Protein AF-A0A2E1U5F5-F1 (afdb_monomer_lite)

Secondary structure (DSSP, 8-state):
---------HHHHHHHHHHHHHHHHHHHHHHHHHHHHHHHHHHHHHHHHHHHTTSPPBTTB--HHHHHHHHHIIIIIT---HHHHHHHHHHHHHHHHHHT--TT--HHHHHHHHHHTT--SHHHHHHHHS------HHHHHHHHHH-EEEEEE-TTS-EEEEEEEESS--HHHHHHHHHHHHHHHHHHHHHHHHHHHHHHHHHHHHHHHHHHHHHTT-

Radius of gyration: 30.02 Å; chains: 1; bounding box: 75×51×70 Å

pLDDT: mean 88.38, std 9.84, range [50.22, 97.75]

Sequence (218 aa):
MANQTFSLSDNTVSIVSANETALEGLKGDAKQVTEQVNATKLATYAELISAISGVTLTKGNLPRTISKTVRNRLTTGGGCKDAVAKKYIENSVGAKRQFGFGDNTTPTAVLAVFADQGITSEAKLAKAVSGEAEKSAALILAEKVMGKWSTSKDDNGNVVQGKKFKDGLDDEELAVFFDELHALQAARNNYHNDQAAKAAQAAVEKENETVNDVVDQF

Foldseek 3Di:
DDPDDDDDDPVNVVVVVVVVVVVVVVVVVVVVVVLVVFVVVLLLLLVVLQVCQAADAQLLAGDPVVLVVQLCCCVVVVVDDSVRSVLSRQLSSLLCSQVVRHHNRHSVNSVVVCVVQVNSGSVSSCVSRVPDDDDDPVRVVCCQAVFAFDWDADNSNDIDGDDDGDHHDDPVVSVVVVVVVVVVVVVVVVVVVVVVVVVVVVVVVVVVVVVVVVVVVD

Structure (mmCIF, N/CA/C/O backbone):
data_AF-A0A2E1U5F5-F1
#
_entry.id   AF-A0A2E1U5F5-F1
#
loop_
_atom_site.group_PDB
_atom_site.id
_atom_site.type_symbol
_atom_site.label_atom_id
_atom_site.label_alt_id
_atom_site.label_comp_id
_atom_site.label_asym_id
_atom_site.label_entity_id
_atom_site.label_seq_id
_atom_site.pdbx_PDB_ins_code
_atom_site.Cartn_x
_atom_site.Cartn_y
_atom_site.Cartn_z
_atom_site.occupancy
_atom_site.B_iso_or_equiv
_atom_site.auth_seq_id
_atom_site.auth_comp_id
_atom_site.auth_asym_id
_atom_site.auth_atom_id
_atom_site.pdbx_PDB_model_num
ATOM 1 N N . MET A 1 1 ? -44.553 23.643 33.903 1.00 51.69 1 MET A N 1
ATOM 2 C CA . MET A 1 1 ? -43.575 23.894 32.823 1.00 51.69 1 MET A CA 1
ATOM 3 C C . MET A 1 1 ? -44.338 23.863 31.513 1.00 51.69 1 MET A C 1
ATOM 5 O O . MET A 1 1 ? -45.063 22.901 31.298 1.00 51.69 1 MET A O 1
ATOM 9 N N . ALA A 1 2 ? -44.296 24.932 30.717 1.00 54.59 2 ALA A N 1
ATOM 10 C CA . ALA A 1 2 ? -45.005 24.959 29.439 1.00 54.59 2 ALA A CA 1
ATOM 11 C C . ALA A 1 2 ? -44.344 23.960 28.477 1.00 54.59 2 ALA A C 1
ATOM 13 O O . ALA A 1 2 ? -43.138 24.049 28.248 1.00 54.59 2 ALA A O 1
ATOM 14 N N . ASN A 1 3 ? -45.120 23.007 27.952 1.00 57.97 3 ASN A N 1
ATOM 15 C CA . ASN A 1 3 ? -44.669 22.118 26.885 1.00 57.97 3 ASN A CA 1
ATOM 16 C C . ASN A 1 3 ? -44.370 22.978 25.653 1.00 57.97 3 ASN A C 1
ATOM 18 O O . ASN A 1 3 ? -45.293 23.480 25.014 1.00 57.97 3 ASN A O 1
ATOM 22 N N . GLN A 1 4 ? -43.092 23.176 25.330 1.00 68.81 4 GLN A N 1
ATOM 23 C CA . GLN A 1 4 ? -42.720 23.760 24.047 1.00 68.81 4 GLN A CA 1
ATOM 24 C C . GLN A 1 4 ? -42.980 22.722 22.955 1.00 68.81 4 GLN A C 1
ATOM 26 O O . GLN A 1 4 ? -42.392 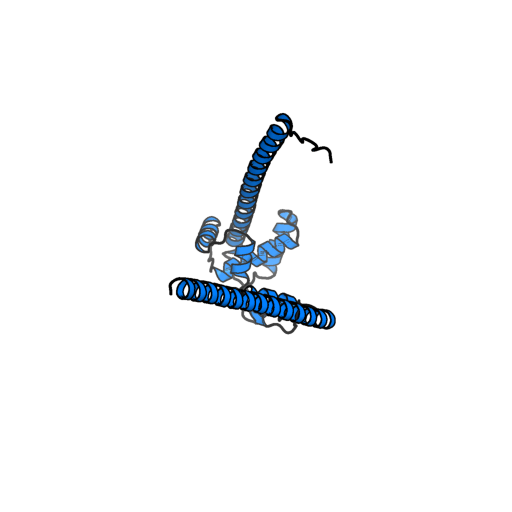21.643 22.961 1.00 68.81 4 GLN A O 1
ATOM 31 N N . THR A 1 5 ? -43.882 23.035 22.029 1.00 73.06 5 THR A N 1
ATOM 32 C CA . THR A 1 5 ? -44.121 22.205 20.847 1.00 73.06 5 THR A CA 1
ATOM 33 C C . THR A 1 5 ? -43.086 22.575 19.786 1.00 73.06 5 THR A C 1
ATOM 35 O O . THR A 1 5 ? -43.103 23.685 19.260 1.00 73.06 5 THR A O 1
ATOM 38 N N . PHE A 1 6 ? -42.153 21.666 19.505 1.00 84.94 6 PHE A N 1
ATOM 39 C CA . PHE A 1 6 ? -41.187 21.807 18.416 1.00 84.94 6 PHE A CA 1
ATOM 40 C C . PHE A 1 6 ? -41.801 21.301 17.104 1.00 84.94 6 PHE A C 1
ATOM 42 O O . PHE A 1 6 ? -42.376 20.213 17.077 1.00 84.94 6 PHE A O 1
ATOM 49 N N . SER A 1 7 ? -41.651 22.058 16.014 1.00 83.44 7 SER A N 1
ATOM 50 C CA . SER A 1 7 ? -42.016 21.621 14.662 1.00 83.44 7 SER A CA 1
ATOM 51 C C . SER A 1 7 ? -40.859 21.860 13.696 1.00 83.44 7 SER A C 1
ATOM 53 O O . SER A 1 7 ? -40.370 22.985 13.579 1.00 83.44 7 SER A O 1
ATOM 55 N N . LEU A 1 8 ? -40.445 20.813 12.983 1.00 88.81 8 LEU A N 1
ATOM 56 C CA . LEU A 1 8 ? -39.449 20.892 11.918 1.00 88.81 8 LEU A CA 1
ATOM 57 C C . LEU A 1 8 ? -40.149 21.222 10.594 1.00 88.81 8 LEU A C 1
ATOM 59 O O . LEU A 1 8 ? -41.159 20.605 10.274 1.00 88.81 8 LEU A O 1
ATOM 63 N N . SER A 1 9 ? -39.631 22.190 9.832 1.00 94.25 9 SER A N 1
ATOM 64 C CA . SER A 1 9 ? -40.248 22.565 8.553 1.00 94.25 9 SER A CA 1
ATOM 65 C C . SER A 1 9 ? -39.976 21.525 7.460 1.00 94.25 9 SER A C 1
ATOM 67 O O . SER A 1 9 ? -38.857 21.015 7.355 1.00 94.25 9 SER A O 1
ATOM 69 N N . ASP A 1 10 ? -40.955 21.282 6.588 1.00 93.88 10 ASP A N 1
ATOM 70 C CA . ASP A 1 10 ? -40.817 20.355 5.452 1.00 93.88 10 ASP A CA 1
ATOM 71 C C . ASP A 1 10 ? -39.689 20.763 4.493 1.00 93.88 10 ASP A C 1
ATOM 73 O O . ASP A 1 10 ? -39.009 19.915 3.910 1.00 93.88 10 ASP A O 1
ATOM 77 N N . ASN A 1 11 ? -39.431 22.070 4.369 1.00 94.88 11 ASN A N 1
ATOM 78 C CA . ASN A 1 11 ? -38.308 22.586 3.590 1.00 94.88 11 ASN A CA 1
ATOM 79 C C . ASN A 1 11 ? -36.962 22.169 4.202 1.00 94.88 11 ASN A C 1
ATOM 81 O O . ASN A 1 11 ? -36.057 21.750 3.484 1.00 94.88 11 ASN A O 1
ATOM 85 N N . THR A 1 12 ? -36.832 22.222 5.533 1.00 94.12 12 THR A N 1
ATOM 86 C CA . THR A 1 12 ? -35.629 21.741 6.228 1.00 94.12 12 THR A CA 1
ATOM 87 C C . THR A 1 12 ? -35.422 20.247 5.993 1.00 94.12 12 THR A C 1
ATOM 89 O O . THR A 1 12 ? -34.310 19.841 5.665 1.00 94.12 12 THR A O 1
ATOM 92 N N . VAL A 1 13 ? -36.481 19.436 6.094 1.00 94.69 13 VAL A N 1
ATOM 93 C CA . VAL A 1 13 ? -36.411 17.987 5.826 1.00 94.69 13 VAL A CA 1
ATOM 94 C C . VAL A 1 13 ? -35.988 17.714 4.379 1.00 94.69 13 VAL A C 1
ATOM 96 O O . VAL A 1 13 ? -35.100 16.896 4.139 1.00 94.69 13 VAL A O 1
ATOM 99 N N . SER A 1 14 ? -36.559 18.446 3.421 1.00 95.31 14 SER A N 1
ATOM 100 C CA . SER A 1 14 ? -36.250 18.305 1.992 1.00 95.31 14 SER A CA 1
ATOM 101 C C . SER A 1 14 ? -34.794 18.660 1.676 1.00 95.31 14 SER A C 1
ATOM 103 O O . SER A 1 14 ? -34.126 17.927 0.949 1.00 95.31 14 SER A O 1
ATOM 105 N N . ILE A 1 15 ? -34.271 19.743 2.263 1.00 96.25 15 ILE A N 1
ATOM 106 C CA . ILE A 1 15 ? -32.866 20.150 2.098 1.00 96.25 15 ILE A CA 1
ATOM 107 C C . ILE A 1 15 ? -31.921 19.100 2.691 1.00 96.25 15 ILE A C 1
ATOM 109 O O . ILE A 1 15 ? -30.938 18.737 2.049 1.00 96.25 15 ILE A O 1
ATOM 113 N N . VAL A 1 16 ? -32.212 18.588 3.892 1.00 96.06 16 VAL A N 1
ATOM 114 C CA . VAL A 1 16 ? -31.391 17.540 4.522 1.00 96.06 16 VAL A CA 1
ATOM 115 C C . VAL A 1 16 ? -31.367 16.281 3.654 1.00 96.06 16 VAL A C 1
ATOM 117 O O . VAL A 1 16 ? -30.292 15.758 3.379 1.00 96.06 16 VAL A O 1
ATOM 120 N N . SER A 1 17 ? -32.518 15.838 3.146 1.00 95.50 17 SER A N 1
ATOM 121 C CA . SER A 1 17 ? -32.600 14.665 2.266 1.00 95.50 17 SER A CA 1
ATOM 122 C C . SER A 1 17 ? -31.835 14.850 0.947 1.00 95.50 17 SER A C 1
ATOM 124 O O . SER A 1 17 ? -31.112 13.945 0.516 1.00 95.50 17 SER A O 1
ATOM 126 N N . ALA A 1 18 ? -31.933 16.030 0.326 1.00 95.88 18 ALA A N 1
ATOM 127 C CA . ALA A 1 18 ? -31.178 16.353 -0.883 1.00 95.88 18 ALA A CA 1
ATOM 128 C C . ALA A 1 18 ? -29.661 16.354 -0.626 1.00 95.88 18 ALA A C 1
ATOM 130 O O . ALA A 1 18 ? -28.895 15.820 -1.432 1.00 95.88 18 ALA A O 1
ATOM 131 N N . ASN A 1 19 ? -29.228 16.894 0.517 1.00 96.81 19 ASN A N 1
ATOM 132 C CA . ASN A 1 19 ? -27.823 16.893 0.915 1.00 96.81 19 ASN A CA 1
ATOM 133 C C . ASN A 1 19 ? -27.297 15.473 1.164 1.00 96.81 19 ASN A C 1
ATOM 135 O O . ASN A 1 19 ? -26.215 15.153 0.681 1.00 96.81 19 ASN A O 1
ATOM 139 N N . GLU A 1 20 ? -28.047 14.609 1.854 1.00 97.06 20 GLU A N 1
ATOM 140 C CA . GLU A 1 20 ? -27.645 13.208 2.066 1.00 97.06 20 GLU A CA 1
ATOM 141 C C . GLU A 1 20 ? -27.475 12.459 0.737 1.00 97.06 20 GLU A C 1
ATOM 143 O O . GLU A 1 20 ? -26.462 11.793 0.523 1.00 97.06 20 GLU A O 1
ATOM 148 N N . THR A 1 21 ? -28.391 12.667 -0.213 1.00 95.69 21 THR A N 1
ATOM 149 C CA . THR A 1 21 ? -28.286 12.083 -1.562 1.00 95.69 21 THR A CA 1
ATOM 150 C C . THR A 1 21 ? -27.023 12.566 -2.287 1.00 95.69 21 THR A C 1
ATOM 152 O O . THR A 1 21 ? -26.297 11.778 -2.896 1.00 95.69 21 THR A O 1
ATOM 155 N N . ALA A 1 22 ? -26.716 13.865 -2.202 1.00 95.75 22 ALA A N 1
ATOM 156 C CA . ALA A 1 22 ? -25.502 14.423 -2.793 1.00 95.75 22 ALA A CA 1
ATOM 157 C C . ALA A 1 22 ? -24.228 13.862 -2.133 1.00 95.75 22 ALA A C 1
ATOM 159 O O . ALA A 1 22 ? -23.253 13.556 -2.824 1.00 95.75 22 ALA A O 1
ATOM 160 N N . LEU A 1 23 ? -24.232 13.681 -0.808 1.00 95.06 23 LEU A N 1
ATOM 161 C CA . LEU A 1 23 ? -23.114 13.093 -0.068 1.00 95.06 23 LEU A CA 1
ATOM 162 C C . LEU A 1 23 ? -22.859 11.637 -0.467 1.00 95.06 23 LEU A C 1
ATOM 164 O O . LEU A 1 23 ? -21.700 11.233 -0.574 1.00 95.06 23 LEU A O 1
ATOM 168 N N . GLU A 1 24 ? -23.903 10.845 -0.699 1.00 95.56 24 GLU A N 1
ATOM 169 C CA . GLU A 1 24 ? -23.765 9.478 -1.212 1.00 95.56 24 GLU A CA 1
ATOM 170 C C . GLU A 1 24 ? -23.125 9.450 -2.604 1.00 95.56 24 GLU A C 1
ATOM 172 O O . GLU A 1 24 ? -22.200 8.664 -2.830 1.00 95.56 24 GLU A O 1
ATOM 177 N N . GLY A 1 25 ? -23.532 10.359 -3.497 1.00 94.44 25 GLY A N 1
ATOM 178 C CA . GLY A 1 25 ? -22.903 10.533 -4.810 1.00 94.44 25 GLY A CA 1
ATOM 179 C C . GLY A 1 25 ? -21.406 10.839 -4.704 1.00 94.44 25 GLY A C 1
ATOM 180 O O . GLY A 1 25 ? -20.581 10.117 -5.262 1.00 94.44 25 GLY A O 1
ATOM 181 N N . LEU A 1 26 ? -21.037 11.833 -3.888 1.00 94.75 26 LEU A N 1
ATOM 182 C CA . LEU A 1 26 ? -19.635 12.213 -3.668 1.00 94.75 26 LEU A CA 1
ATOM 183 C C . LEU A 1 26 ? -18.793 11.073 -3.071 1.00 94.75 26 LEU A C 1
ATOM 185 O O . LEU A 1 26 ? -17.621 10.918 -3.420 1.00 94.75 26 LEU A O 1
ATOM 189 N N . LYS A 1 27 ? -19.370 10.251 -2.184 1.00 94.44 27 LYS A N 1
ATOM 190 C CA . LYS A 1 27 ? -18.704 9.045 -1.656 1.00 94.44 27 LYS A CA 1
ATOM 191 C C . LYS A 1 27 ? -18.461 8.010 -2.760 1.00 94.44 27 LYS A C 1
ATOM 193 O O . LYS A 1 27 ? -17.399 7.383 -2.776 1.00 94.44 27 LYS A O 1
ATOM 198 N N . GLY A 1 28 ? -19.416 7.839 -3.676 1.00 93.94 28 GLY A N 1
ATOM 199 C CA . GLY A 1 28 ? -19.277 6.987 -4.859 1.00 93.94 28 GLY A CA 1
ATOM 200 C C . GLY A 1 28 ? -18.137 7.443 -5.769 1.00 93.94 28 GLY A C 1
ATOM 201 O O . GLY A 1 28 ? -17.250 6.648 -6.092 1.00 93.94 28 GLY A O 1
ATOM 202 N N . ASP A 1 29 ? -18.096 8.734 -6.091 1.00 94.19 29 ASP A N 1
ATOM 203 C CA . ASP A 1 29 ? -17.040 9.332 -6.915 1.00 94.19 29 ASP A CA 1
ATOM 204 C C . ASP A 1 29 ? -15.664 9.181 -6.257 1.00 94.19 29 ASP A C 1
ATOM 206 O O . ASP A 1 29 ? -14.694 8.766 -6.895 1.00 94.19 29 ASP A O 1
ATOM 210 N N . ALA A 1 30 ? -15.568 9.432 -4.948 1.00 93.56 30 ALA A N 1
ATOM 211 C CA . ALA A 1 30 ? -14.323 9.269 -4.199 1.00 93.56 30 ALA A CA 1
ATOM 212 C C . ALA A 1 30 ? -13.782 7.829 -4.263 1.00 93.56 30 ALA A C 1
ATOM 214 O O . ALA A 1 30 ? -12.566 7.618 -4.368 1.00 93.56 30 ALA A O 1
ATOM 215 N N . LYS A 1 31 ? -14.671 6.826 -4.239 1.00 94.12 31 LYS A N 1
ATOM 216 C CA . LYS A 1 31 ? -14.294 5.419 -4.411 1.00 94.12 31 LYS A CA 1
ATOM 217 C C . LYS A 1 31 ? -13.728 5.164 -5.809 1.00 94.12 31 LYS A C 1
ATOM 219 O O . LYS A 1 31 ? -12.634 4.609 -5.910 1.00 94.12 31 LYS A O 1
ATOM 224 N N . GLN A 1 32 ? -14.411 5.614 -6.861 1.00 93.88 32 GLN A N 1
ATOM 225 C CA . GLN A 1 32 ? -13.947 5.446 -8.245 1.00 93.88 32 GLN A CA 1
ATOM 226 C C . GLN A 1 32 ? -12.600 6.137 -8.486 1.00 93.88 32 GLN A C 1
ATOM 228 O O . GLN A 1 32 ? -11.689 5.543 -9.062 1.00 93.88 32 GLN A O 1
ATOM 233 N N . VAL A 1 33 ? -12.426 7.360 -7.976 1.00 94.50 33 VAL A N 1
ATOM 234 C CA . VAL A 1 33 ? -11.145 8.080 -8.041 1.00 94.50 33 VAL A CA 1
ATOM 235 C C . VAL A 1 33 ? -10.044 7.278 -7.352 1.00 94.50 33 VAL A C 1
ATOM 237 O O . VAL A 1 33 ? -8.949 7.135 -7.894 1.00 94.50 33 VAL A O 1
ATOM 240 N N . THR A 1 34 ? -10.321 6.707 -6.180 1.00 93.81 34 THR A N 1
ATOM 241 C CA . THR A 1 34 ? -9.346 5.889 -5.445 1.00 93.81 34 THR A CA 1
ATOM 242 C C . THR A 1 34 ? -8.954 4.628 -6.219 1.00 93.81 34 THR A C 1
ATOM 244 O O . THR A 1 34 ? -7.770 4.286 -6.290 1.00 93.81 34 THR A O 1
ATOM 247 N N . GLU A 1 35 ? -9.922 3.940 -6.824 1.00 93.31 35 GLU A N 1
ATOM 248 C CA . GLU A 1 35 ? -9.685 2.768 -7.676 1.00 93.31 35 GLU A CA 1
ATOM 249 C C . GLU A 1 35 ? -8.835 3.136 -8.897 1.00 93.31 35 GLU A C 1
ATOM 251 O O . GLU A 1 35 ? -7.818 2.487 -9.155 1.00 93.31 35 GLU A O 1
ATOM 256 N N . GLN A 1 36 ? -9.161 4.238 -9.573 1.00 94.62 36 GLN A N 1
ATOM 257 C CA . GLN A 1 36 ? -8.417 4.725 -10.734 1.00 94.62 36 GLN A CA 1
ATOM 258 C C . GLN A 1 36 ? -6.984 5.142 -10.377 1.00 94.62 36 GLN A C 1
ATOM 260 O O . GLN A 1 36 ? -6.042 4.844 -11.119 1.00 94.62 36 GLN A O 1
ATOM 265 N N . VAL A 1 37 ? -6.785 5.800 -9.231 1.00 94.81 37 VAL A N 1
ATOM 266 C CA . VAL A 1 37 ? -5.452 6.150 -8.713 1.00 94.81 37 VAL A CA 1
ATOM 267 C C . VAL A 1 37 ? -4.620 4.889 -8.497 1.00 94.81 37 VAL A C 1
ATOM 269 O O . VAL A 1 37 ? -3.458 4.836 -8.906 1.00 94.81 37 VAL A O 1
ATOM 272 N N . ASN A 1 38 ? -5.199 3.858 -7.880 1.00 95.31 38 ASN A N 1
ATOM 273 C CA . ASN A 1 38 ? -4.504 2.596 -7.651 1.00 95.31 38 ASN A CA 1
ATOM 274 C C . ASN A 1 38 ? -4.180 1.876 -8.965 1.00 95.31 38 ASN A C 1
ATOM 276 O O . ASN A 1 38 ? -3.036 1.461 -9.150 1.00 95.31 38 ASN A O 1
ATOM 280 N N . ALA A 1 39 ? -5.132 1.794 -9.897 1.00 94.94 39 ALA A N 1
ATOM 281 C CA . ALA A 1 39 ? -4.923 1.194 -11.213 1.00 94.94 39 ALA A CA 1
ATOM 282 C C . ALA A 1 39 ? -3.803 1.903 -11.994 1.00 94.94 39 ALA A C 1
ATOM 284 O O . ALA A 1 39 ? -2.889 1.256 -12.502 1.00 94.94 39 ALA A O 1
ATOM 285 N N . THR A 1 40 ? -3.804 3.239 -12.003 1.00 96.25 40 THR A N 1
ATOM 286 C CA . THR A 1 40 ? -2.782 4.053 -12.686 1.00 96.25 40 THR A CA 1
ATOM 287 C C . THR A 1 40 ? -1.394 3.845 -12.074 1.00 96.25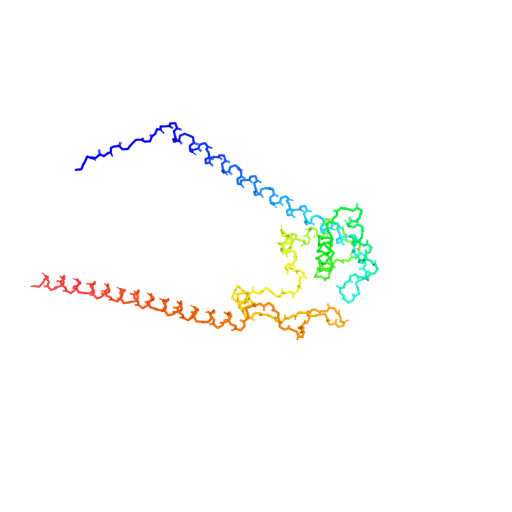 40 THR A C 1
ATOM 289 O O . THR A 1 40 ? -0.396 3.733 -12.792 1.00 96.25 40 THR A O 1
ATOM 292 N N . LYS A 1 41 ? -1.301 3.735 -10.741 1.00 96.06 41 LYS A N 1
ATOM 293 C CA . LYS A 1 41 ? -0.037 3.402 -10.069 1.00 96.06 41 LYS A CA 1
ATOM 294 C C . LYS A 1 41 ? 0.462 2.014 -10.456 1.00 96.06 41 LYS A C 1
ATOM 296 O O . LYS A 1 41 ? 1.643 1.866 -10.751 1.00 96.06 41 LYS A O 1
ATOM 301 N N . LEU A 1 42 ? -0.408 1.006 -10.468 1.00 97.69 42 LEU A N 1
ATOM 302 C CA . LEU A 1 42 ? -0.022 -0.352 -10.859 1.00 97.69 42 LEU A CA 1
ATOM 303 C C . LEU A 1 42 ? 0.411 -0.423 -12.326 1.00 97.69 42 LEU A C 1
ATOM 305 O O . LEU A 1 42 ? 1.411 -1.073 -12.615 1.00 97.69 42 LEU A O 1
ATOM 309 N N . ALA A 1 43 ? -0.254 0.307 -13.223 1.00 97.44 43 ALA A N 1
ATOM 310 C CA . ALA A 1 43 ? 0.183 0.451 -14.610 1.00 97.44 43 ALA A CA 1
ATOM 311 C C . ALA A 1 43 ? 1.576 1.100 -14.702 1.00 97.44 43 ALA A C 1
ATOM 313 O O . ALA A 1 43 ? 2.446 0.598 -15.406 1.00 97.44 43 ALA A O 1
ATOM 314 N N . THR A 1 44 ? 1.838 2.146 -13.910 1.00 96.81 44 THR A N 1
ATOM 315 C CA . THR A 1 44 ? 3.170 2.778 -13.824 1.00 96.81 44 THR A CA 1
ATOM 316 C C . THR A 1 44 ? 4.244 1.778 -13.381 1.00 96.81 44 THR A C 1
ATOM 318 O O . THR A 1 44 ? 5.345 1.748 -13.933 1.00 96.81 44 THR A O 1
ATOM 321 N N . TYR A 1 45 ? 3.931 0.937 -12.392 1.00 97.75 45 TYR A N 1
ATOM 322 C CA . TYR A 1 45 ? 4.820 -0.140 -11.963 1.00 97.75 45 TYR A CA 1
ATOM 323 C C . TYR A 1 45 ? 5.041 -1.178 -13.058 1.00 97.75 45 TYR A C 1
ATOM 325 O O . TYR A 1 45 ? 6.176 -1.596 -13.263 1.00 97.75 45 TYR A O 1
ATOM 333 N N . ALA A 1 46 ? 3.990 -1.572 -13.771 1.00 97.50 46 ALA A N 1
ATOM 334 C CA . ALA A 1 46 ? 4.074 -2.536 -14.858 1.00 97.50 46 ALA A CA 1
ATOM 335 C C . ALA A 1 46 ? 4.991 -2.060 -15.993 1.00 97.50 46 ALA A C 1
ATOM 337 O O . ALA A 1 46 ? 5.846 -2.824 -16.442 1.00 97.50 46 ALA A O 1
ATOM 338 N N . GLU A 1 47 ? 4.884 -0.788 -16.385 1.00 97.25 47 GLU A N 1
ATOM 339 C CA . GLU A 1 47 ? 5.787 -0.154 -17.352 1.00 97.25 47 GLU A CA 1
ATOM 340 C C . GLU A 1 47 ? 7.241 -0.192 -16.875 1.00 97.25 47 GLU A C 1
ATOM 342 O O . GLU A 1 47 ? 8.144 -0.621 -17.597 1.00 97.25 47 GLU A O 1
ATOM 347 N N . LEU A 1 48 ? 7.484 0.203 -15.622 1.00 96.12 48 LEU A N 1
ATOM 348 C CA . LEU A 1 48 ? 8.839 0.241 -15.085 1.00 96.12 48 LEU A CA 1
ATOM 349 C C . LEU A 1 48 ? 9.442 -1.161 -14.938 1.00 96.12 48 LEU A C 1
ATOM 351 O O . LEU A 1 48 ? 10.610 -1.352 -15.270 1.00 96.12 48 LEU A O 1
ATOM 355 N N . ILE A 1 49 ? 8.661 -2.138 -14.472 1.00 96.75 49 ILE A N 1
ATOM 356 C CA . ILE A 1 49 ? 9.068 -3.544 -14.348 1.00 96.75 49 ILE A CA 1
ATOM 357 C C . ILE A 1 49 ? 9.394 -4.125 -15.723 1.00 96.75 49 ILE A C 1
ATOM 359 O O . ILE A 1 49 ? 10.437 -4.761 -15.873 1.00 96.75 49 ILE A O 1
ATOM 363 N N . SER A 1 50 ? 8.552 -3.866 -16.726 1.00 96.38 50 SER A N 1
ATOM 364 C CA . SER A 1 50 ? 8.797 -4.274 -18.110 1.00 96.38 50 SER A CA 1
ATOM 365 C C . SER A 1 50 ? 10.104 -3.681 -18.641 1.00 96.38 50 SER A C 1
ATOM 367 O O . SER A 1 50 ? 10.962 -4.421 -19.127 1.00 96.38 50 SER A O 1
ATOM 369 N N . ALA A 1 51 ? 10.328 -2.380 -18.436 1.00 94.69 51 ALA A N 1
ATOM 370 C CA . ALA A 1 51 ? 11.532 -1.686 -18.888 1.00 94.69 51 ALA A CA 1
ATOM 371 C C . ALA A 1 51 ? 12.829 -2.201 -18.236 1.00 94.69 51 ALA A C 1
ATOM 373 O O . ALA A 1 51 ? 13.893 -2.141 -18.851 1.00 94.69 51 ALA A O 1
ATOM 374 N N . ILE A 1 52 ? 12.764 -2.705 -16.998 1.00 94.44 52 ILE A N 1
ATOM 375 C CA . ILE A 1 52 ? 13.925 -3.274 -16.291 1.00 94.44 52 ILE A CA 1
ATOM 376 C C . ILE A 1 52 ? 13.989 -4.807 -16.355 1.00 94.44 52 ILE A C 1
ATOM 378 O O . ILE A 1 52 ? 14.889 -5.399 -15.756 1.00 94.44 52 ILE A O 1
ATOM 382 N N . SER A 1 53 ? 13.048 -5.461 -17.040 1.00 92.44 53 SER A N 1
ATOM 383 C CA . SER A 1 53 ? 12.888 -6.921 -17.027 1.00 92.44 53 SER A CA 1
ATOM 384 C C . SER A 1 53 ? 14.132 -7.654 -17.544 1.00 92.44 53 SER A C 1
ATOM 386 O O . SER A 1 53 ? 14.613 -8.578 -16.888 1.00 92.44 53 SER A O 1
ATOM 388 N N . GLY A 1 54 ? 14.728 -7.142 -18.625 1.00 89.50 54 GLY A N 1
ATOM 389 C CA . GLY A 1 54 ? 15.970 -7.647 -19.220 1.00 89.50 54 GLY A CA 1
ATOM 390 C C . GLY A 1 54 ? 17.258 -7.279 -18.474 1.00 89.50 54 GLY A C 1
ATOM 391 O O . GLY A 1 54 ? 18.354 -7.536 -18.965 1.00 89.50 54 GLY A O 1
ATOM 392 N N . VAL A 1 55 ? 17.170 -6.620 -17.313 1.00 92.25 55 VAL A N 1
ATOM 393 C CA . VAL A 1 55 ? 18.352 -6.234 -16.533 1.00 92.25 55 VAL A CA 1
ATOM 394 C C . VAL A 1 55 ? 18.661 -7.290 -15.477 1.00 92.25 55 VAL A C 1
ATOM 396 O O . VAL A 1 55 ? 17.875 -7.529 -14.552 1.00 92.25 55 VAL A O 1
ATOM 399 N N . THR A 1 56 ? 19.860 -7.865 -15.555 1.00 91.19 56 THR A N 1
ATOM 400 C CA . THR A 1 56 ? 20.391 -8.760 -14.521 1.00 91.19 56 THR A CA 1
ATOM 401 C C . THR A 1 56 ? 20.596 -8.008 -13.208 1.00 91.19 56 THR A C 1
ATOM 403 O O . THR A 1 56 ? 21.264 -6.972 -13.155 1.00 91.19 56 THR A O 1
ATOM 406 N N . LEU A 1 57 ? 20.029 -8.539 -12.123 1.00 90.31 57 LEU A N 1
ATOM 407 C CA . LEU A 1 57 ? 20.156 -7.951 -10.792 1.00 90.31 57 LEU A CA 1
ATOM 408 C C . LEU A 1 57 ? 21.521 -8.289 -10.170 1.00 90.31 57 LEU A C 1
ATOM 410 O O . LEU A 1 57 ? 22.010 -9.409 -10.271 1.00 90.31 57 LEU A O 1
ATOM 414 N N . THR A 1 58 ? 22.115 -7.332 -9.460 1.00 89.38 58 THR A N 1
ATOM 415 C CA . THR A 1 58 ? 23.323 -7.497 -8.640 1.00 89.38 58 THR A CA 1
ATOM 416 C C . THR A 1 58 ? 22.933 -7.459 -7.165 1.00 89.38 58 THR A C 1
ATOM 418 O O . THR A 1 58 ? 22.398 -6.450 -6.697 1.00 89.38 58 THR A O 1
ATOM 421 N N . LYS A 1 59 ? 23.171 -8.551 -6.423 1.00 84.31 59 LYS A N 1
ATOM 422 C CA . LYS A 1 59 ? 22.747 -8.701 -5.012 1.00 84.31 59 LYS A CA 1
ATOM 423 C C . LYS A 1 59 ? 21.271 -8.305 -4.804 1.00 84.31 59 LYS A C 1
ATOM 425 O O . LYS A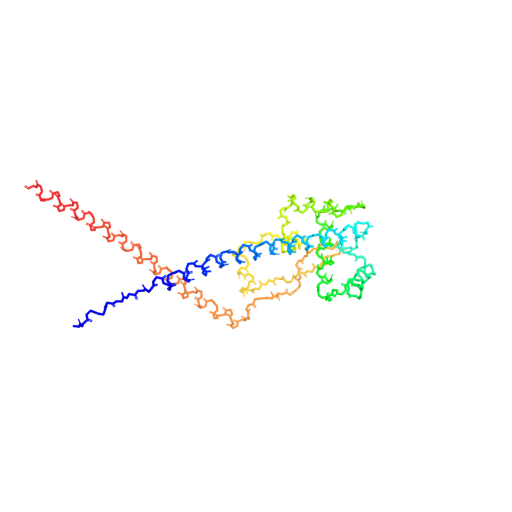 1 59 ? 20.933 -7.495 -3.937 1.00 84.31 59 LYS A O 1
ATOM 430 N N . GLY A 1 60 ? 20.396 -8.782 -5.694 1.00 83.19 60 GLY A N 1
ATOM 431 C CA . GLY A 1 60 ? 18.953 -8.527 -5.644 1.00 83.19 60 GLY A CA 1
ATOM 432 C C . GLY A 1 60 ? 18.512 -7.084 -5.934 1.00 83.19 60 GLY A C 1
ATOM 433 O O . GLY A 1 60 ? 17.368 -6.749 -5.619 1.00 83.19 60 GLY A O 1
ATOM 434 N N . ASN A 1 61 ? 19.381 -6.233 -6.498 1.00 88.94 61 ASN A N 1
ATOM 435 C CA . ASN A 1 61 ? 19.065 -4.861 -6.920 1.00 88.94 61 ASN A CA 1
ATOM 436 C C . ASN A 1 61 ? 19.518 -4.580 -8.361 1.00 88.94 61 ASN A C 1
ATOM 438 O O . ASN A 1 61 ? 20.315 -5.327 -8.917 1.00 88.94 61 ASN A O 1
ATOM 442 N N . LEU A 1 62 ? 19.065 -3.474 -8.962 1.00 92.19 62 LEU A N 1
ATOM 443 C CA . LEU A 1 62 ? 19.646 -3.009 -10.227 1.00 92.19 62 LEU A CA 1
ATOM 444 C C . LEU A 1 62 ? 21.124 -2.631 -10.039 1.00 92.19 62 LEU A C 1
ATOM 446 O O . LEU A 1 62 ? 21.469 -2.044 -9.005 1.00 92.19 62 LEU A O 1
ATOM 450 N N . PRO A 1 63 ? 21.981 -2.862 -11.052 1.00 94.44 63 PRO A N 1
ATOM 451 C CA . PRO A 1 63 ? 23.325 -2.303 -11.079 1.00 94.44 63 PRO A CA 1
ATOM 452 C C . PRO A 1 63 ? 23.298 -0.795 -10.809 1.00 94.44 63 PRO A C 1
ATOM 454 O O . PRO A 1 63 ? 22.436 -0.075 -11.323 1.00 94.44 63 PRO A O 1
ATOM 457 N N . ARG A 1 64 ? 24.250 -0.296 -10.010 1.00 92.94 64 ARG A N 1
ATOM 458 C CA . ARG A 1 64 ? 24.246 1.090 -9.501 1.00 92.94 64 ARG A CA 1
ATOM 459 C C . ARG A 1 64 ? 24.101 2.134 -10.611 1.00 92.94 64 ARG A C 1
ATOM 461 O O . ARG A 1 64 ? 23.349 3.094 -10.451 1.00 92.94 64 ARG A O 1
ATOM 468 N N . THR A 1 65 ? 24.785 1.931 -11.734 1.00 94.25 65 THR A N 1
ATOM 469 C CA . THR A 1 65 ? 24.711 2.813 -12.907 1.00 94.25 65 THR A CA 1
ATOM 470 C C . THR A 1 65 ? 23.309 2.834 -13.510 1.00 94.25 65 THR A C 1
ATOM 472 O O . THR A 1 65 ? 22.770 3.910 -13.747 1.00 94.25 65 THR A O 1
ATOM 475 N N . ILE A 1 66 ? 22.680 1.667 -13.685 1.00 94.50 66 ILE A N 1
ATOM 476 C CA . ILE A 1 66 ? 21.322 1.553 -14.236 1.00 94.50 66 ILE A CA 1
ATOM 477 C C . ILE A 1 66 ? 20.312 2.191 -13.281 1.00 94.50 66 ILE A C 1
ATOM 479 O O . ILE A 1 66 ? 19.504 3.011 -13.706 1.00 94.50 66 ILE A O 1
ATOM 483 N N . SER A 1 67 ? 20.411 1.895 -11.983 1.00 94.00 67 SER A N 1
ATOM 484 C CA . SER A 1 67 ? 19.561 2.497 -10.949 1.00 94.00 67 SER A CA 1
ATOM 485 C C . SER A 1 67 ? 19.627 4.031 -10.974 1.00 94.00 67 SER A C 1
ATOM 487 O O . SER A 1 67 ? 18.591 4.699 -10.992 1.00 94.00 67 SER A O 1
ATOM 489 N N . LYS A 1 68 ? 20.837 4.606 -11.064 1.00 94.25 68 LYS A N 1
ATOM 490 C CA . LYS A 1 68 ? 21.033 6.061 -11.168 1.00 94.25 68 LYS A CA 1
ATOM 491 C C . LYS A 1 68 ? 20.420 6.630 -12.451 1.00 94.25 68 LYS A C 1
ATOM 493 O O . LYS A 1 68 ? 19.763 7.664 -12.394 1.00 94.25 68 LYS A O 1
ATOM 498 N N . THR A 1 69 ? 20.598 5.955 -13.585 1.00 94.81 69 THR A N 1
ATOM 499 C CA . THR A 1 69 ? 20.029 6.377 -14.873 1.00 94.81 69 THR A CA 1
ATOM 500 C C . THR A 1 69 ? 18.506 6.387 -14.842 1.00 94.81 69 THR A C 1
ATOM 502 O O . THR A 1 69 ? 17.899 7.384 -15.228 1.00 94.81 69 THR A O 1
ATOM 505 N N . VAL A 1 70 ? 17.883 5.314 -14.350 1.00 94.12 70 VAL A N 1
ATOM 506 C CA . VAL A 1 70 ? 16.421 5.216 -14.234 1.00 94.12 70 VAL A CA 1
ATOM 507 C C . VAL A 1 70 ? 15.893 6.305 -13.303 1.00 94.12 70 VAL A C 1
ATOM 509 O O . VAL A 1 70 ? 14.970 7.025 -13.677 1.00 94.12 70 VAL A O 1
ATOM 512 N N . ARG A 1 71 ? 16.521 6.499 -12.136 1.00 93.88 71 ARG A N 1
ATOM 513 C CA . ARG A 1 71 ? 16.125 7.546 -11.184 1.00 93.88 71 ARG A CA 1
ATOM 514 C C . ARG A 1 71 ? 16.187 8.934 -11.812 1.00 93.88 71 ARG A C 1
ATOM 516 O O . ARG A 1 71 ? 15.196 9.649 -11.759 1.00 93.88 71 ARG A O 1
ATOM 523 N N . ASN A 1 72 ? 17.300 9.271 -12.464 1.00 93.75 72 ASN A N 1
ATOM 524 C CA . ASN A 1 72 ? 17.475 10.564 -13.125 1.00 93.75 72 ASN A CA 1
ATOM 525 C C . ASN A 1 72 ? 16.463 10.786 -14.258 1.00 93.75 72 ASN A C 1
ATOM 527 O O . ASN A 1 72 ? 15.970 11.896 -14.432 1.00 93.75 72 ASN A O 1
ATOM 531 N N . ARG A 1 73 ? 16.129 9.745 -15.032 1.00 93.88 73 ARG A N 1
ATOM 532 C CA . ARG A 1 73 ? 15.106 9.848 -16.084 1.00 93.88 73 ARG A CA 1
ATOM 533 C C . ARG A 1 73 ? 13.721 10.097 -15.501 1.00 93.88 73 ARG A C 1
ATOM 535 O O . ARG A 1 73 ? 13.016 10.962 -16.006 1.00 93.88 73 ARG A O 1
ATOM 542 N N . LEU A 1 74 ? 13.356 9.404 -14.424 1.00 93.88 74 LEU A N 1
ATOM 543 C CA . LEU A 1 74 ? 12.074 9.613 -13.748 1.00 93.88 74 LEU A CA 1
ATOM 544 C C . LEU A 1 74 ? 11.971 11.013 -13.130 1.00 93.88 74 LEU A C 1
ATOM 546 O O . LEU A 1 74 ? 10.913 11.629 -13.209 1.00 93.88 74 LEU A O 1
ATOM 550 N N . THR A 1 75 ? 13.051 11.536 -12.545 1.00 94.06 75 THR A N 1
ATOM 551 C CA . THR A 1 75 ? 13.034 12.854 -11.895 1.00 94.06 75 THR A CA 1
ATOM 552 C C . THR A 1 75 ? 13.145 14.007 -12.889 1.00 94.06 75 THR A C 1
ATOM 554 O O . THR A 1 75 ? 12.278 14.873 -12.917 1.00 94.06 75 THR A O 1
ATOM 557 N N . THR A 1 76 ? 14.187 14.027 -13.722 1.00 89.06 76 THR A N 1
ATOM 558 C CA . THR A 1 76 ? 14.480 15.148 -14.630 1.00 89.06 76 THR A CA 1
ATOM 559 C C . THR A 1 76 ? 13.669 15.076 -15.920 1.00 89.06 76 THR A C 1
ATOM 561 O O . THR A 1 76 ? 13.226 16.106 -16.412 1.00 89.06 76 THR A O 1
ATOM 564 N N . GLY A 1 77 ? 13.466 13.875 -16.468 1.00 79.19 77 GLY A N 1
ATOM 565 C CA . GLY A 1 77 ? 12.689 13.679 -17.697 1.00 79.19 77 GLY A CA 1
ATOM 566 C C . GLY A 1 77 ? 11.194 13.464 -17.451 1.00 79.19 77 GLY A C 1
ATOM 567 O O . GLY A 1 77 ? 10.380 13.866 -18.271 1.00 79.19 77 GLY A O 1
ATOM 568 N N . GLY A 1 78 ? 10.834 12.839 -16.326 1.00 79.94 78 GLY A N 1
ATOM 569 C CA . GLY A 1 78 ? 9.453 12.478 -15.986 1.00 79.94 78 GLY A CA 1
ATOM 570 C C . GLY A 1 78 ? 8.789 13.357 -14.923 1.00 79.94 78 GLY A C 1
ATOM 571 O O . GLY A 1 78 ? 7.640 13.105 -14.574 1.00 79.94 78 GLY A O 1
ATOM 572 N N . GLY A 1 79 ? 9.492 14.345 -14.358 1.00 90.19 79 GLY A N 1
ATOM 573 C CA . GLY A 1 79 ? 8.941 15.261 -13.351 1.00 90.19 79 GLY A CA 1
ATOM 574 C C . GLY A 1 79 ? 8.597 14.616 -12.000 1.00 90.19 79 GLY A C 1
ATOM 575 O O . GLY A 1 79 ? 7.940 15.241 -11.166 1.00 90.19 79 GLY A O 1
ATOM 576 N N . CYS A 1 80 ? 9.021 13.373 -11.746 1.00 90.81 80 CYS A N 1
ATOM 577 C CA . CYS A 1 80 ? 8.771 12.718 -10.467 1.00 90.81 80 CYS A CA 1
ATOM 578 C C . CYS A 1 80 ? 9.587 13.376 -9.351 1.00 90.81 80 CYS A C 1
ATOM 580 O O . CYS A 1 80 ? 10.782 13.640 -9.493 1.00 90.81 80 CYS A O 1
ATOM 582 N N . LYS A 1 81 ? 8.976 13.538 -8.173 1.00 95.25 81 LYS A N 1
ATOM 583 C CA . LYS A 1 81 ? 9.737 13.843 -6.955 1.00 95.25 81 LYS A CA 1
ATOM 584 C C . LYS A 1 81 ? 10.741 12.720 -6.689 1.00 95.25 81 LYS A C 1
ATOM 586 O O . LYS A 1 81 ? 10.421 11.544 -6.858 1.00 95.25 81 LYS A O 1
ATOM 591 N N . ASP A 1 82 ? 11.922 13.073 -6.198 1.00 92.00 82 ASP A N 1
ATOM 592 C CA . ASP A 1 82 ? 13.016 12.124 -5.971 1.00 92.00 82 ASP A CA 1
ATOM 593 C C . ASP A 1 82 ? 12.621 10.938 -5.065 1.00 92.00 82 ASP A C 1
ATOM 595 O O . ASP A 1 82 ? 12.899 9.779 -5.382 1.00 92.00 82 ASP A O 1
ATOM 599 N N . ALA A 1 83 ? 11.864 11.204 -3.995 1.00 91.81 83 ALA A N 1
ATOM 600 C CA . ALA A 1 83 ? 11.325 10.164 -3.116 1.00 91.81 83 ALA A CA 1
ATOM 601 C C . ALA A 1 83 ? 10.353 9.206 -3.834 1.00 91.81 83 ALA A C 1
ATOM 603 O O . ALA A 1 83 ? 10.346 8.005 -3.560 1.00 91.81 83 ALA A O 1
ATOM 604 N N . VAL A 1 84 ? 9.555 9.718 -4.777 1.00 93.75 84 VAL A N 1
ATOM 605 C CA . VAL A 1 84 ? 8.616 8.914 -5.575 1.00 93.75 84 VAL A CA 1
ATOM 606 C C . VAL A 1 84 ? 9.384 8.040 -6.562 1.00 93.75 84 VAL A C 1
ATOM 608 O O . VAL A 1 84 ? 9.139 6.839 -6.618 1.00 93.75 84 VAL A O 1
ATOM 611 N N . ALA A 1 85 ? 10.367 8.606 -7.268 1.00 94.38 85 ALA A N 1
ATOM 612 C CA . ALA A 1 85 ? 11.221 7.854 -8.185 1.00 94.38 85 ALA A CA 1
ATOM 613 C C . ALA A 1 85 ? 11.974 6.723 -7.465 1.00 94.38 85 ALA A C 1
ATOM 615 O O . ALA A 1 85 ? 12.009 5.592 -7.950 1.00 94.38 85 ALA A O 1
ATOM 616 N N . LYS A 1 86 ? 12.519 7.000 -6.271 1.00 94.06 86 LYS A N 1
ATOM 617 C CA . LYS A 1 86 ? 13.157 5.984 -5.422 1.00 94.06 86 LYS A CA 1
ATOM 618 C C . LYS A 1 86 ? 12.189 4.844 -5.087 1.00 94.06 86 LYS A C 1
ATOM 620 O O . LYS A 1 86 ? 12.523 3.686 -5.329 1.00 94.06 86 LYS A O 1
ATOM 625 N N . LYS A 1 87 ? 10.989 5.167 -4.595 1.00 94.38 87 LYS A N 1
ATOM 626 C CA . LYS A 1 87 ? 9.955 4.177 -4.253 1.00 94.38 87 LYS A CA 1
ATOM 627 C C . LYS A 1 87 ? 9.523 3.346 -5.467 1.00 94.38 87 LYS A C 1
ATOM 629 O O . LYS A 1 87 ? 9.338 2.136 -5.346 1.00 94.38 87 LYS A O 1
ATOM 634 N N . TYR A 1 88 ? 9.381 3.968 -6.638 1.00 95.75 88 TYR A N 1
ATOM 635 C CA . TYR A 1 88 ? 9.049 3.252 -7.869 1.00 95.75 88 TYR A CA 1
ATOM 636 C C . TYR A 1 88 ? 10.114 2.224 -8.239 1.00 95.75 88 TYR A C 1
ATOM 638 O O . TYR A 1 88 ? 9.779 1.075 -8.528 1.00 95.75 88 TYR A O 1
ATOM 646 N N . ILE A 1 89 ? 11.389 2.597 -8.151 1.00 95.00 89 ILE A N 1
ATOM 647 C CA . ILE A 1 89 ? 12.498 1.684 -8.430 1.00 95.00 89 ILE A CA 1
ATOM 648 C C . ILE A 1 89 ? 12.539 0.545 -7.406 1.00 95.00 89 ILE A C 1
ATOM 650 O O . ILE A 1 89 ? 12.606 -0.613 -7.805 1.00 95.00 89 ILE A O 1
ATOM 654 N N . GLU A 1 90 ? 12.474 0.840 -6.106 1.00 92.56 90 GLU A N 1
ATOM 655 C CA . GLU A 1 90 ? 12.578 -0.175 -5.045 1.00 92.56 90 GLU A CA 1
ATOM 656 C C . GLU A 1 90 ? 11.484 -1.243 -5.157 1.00 92.56 90 GLU A C 1
ATOM 658 O O . GLU A 1 90 ? 11.792 -2.438 -5.166 1.00 92.56 90 GLU A O 1
ATOM 663 N N . ASN A 1 91 ? 10.229 -0.824 -5.335 1.00 94.88 91 ASN A N 1
ATOM 664 C CA . ASN A 1 91 ? 9.106 -1.749 -5.471 1.00 94.88 91 ASN A CA 1
ATOM 665 C C . ASN A 1 91 ? 9.145 -2.517 -6.804 1.00 94.88 91 ASN A C 1
ATOM 667 O O . ASN A 1 91 ? 8.855 -3.709 -6.812 1.00 94.88 91 ASN A O 1
ATOM 671 N N . SER A 1 92 ? 9.557 -1.890 -7.915 1.00 95.56 92 SER A N 1
ATOM 672 C CA . SER A 1 92 ? 9.673 -2.575 -9.219 1.00 95.56 92 SER A CA 1
ATOM 673 C C . SER A 1 92 ? 10.764 -3.644 -9.212 1.00 95.56 92 SER A C 1
ATOM 675 O O . SER A 1 92 ? 10.577 -4.754 -9.702 1.00 95.56 92 SER A O 1
ATOM 677 N N . VAL A 1 93 ? 11.911 -3.331 -8.611 1.00 93.56 93 VAL A N 1
ATOM 678 C CA . VAL A 1 93 ? 13.021 -4.276 -8.448 1.00 93.56 93 VAL A CA 1
ATOM 679 C C . VAL A 1 93 ? 12.643 -5.401 -7.493 1.00 93.56 93 VAL A C 1
ATOM 681 O O . VAL A 1 93 ? 12.973 -6.559 -7.747 1.00 93.56 93 VAL A O 1
ATOM 684 N N . GLY A 1 94 ? 11.926 -5.075 -6.415 1.00 91.19 94 GLY A N 1
ATOM 685 C CA . GLY A 1 94 ? 11.341 -6.061 -5.515 1.00 91.19 94 GLY A CA 1
ATOM 686 C C . GLY A 1 94 ? 10.387 -7.005 -6.245 1.00 91.19 94 GLY A C 1
ATOM 687 O O . GLY A 1 94 ? 10.526 -8.214 -6.109 1.00 91.19 94 GLY A O 1
ATOM 688 N N . ALA A 1 95 ? 9.492 -6.471 -7.078 1.00 93.31 95 ALA A N 1
ATOM 689 C CA . ALA A 1 95 ? 8.547 -7.253 -7.872 1.00 93.31 95 ALA A CA 1
ATOM 690 C C . ALA A 1 95 ? 9.258 -8.174 -8.871 1.00 93.31 95 ALA A C 1
ATOM 692 O O . ALA A 1 95 ? 8.955 -9.362 -8.924 1.00 93.31 95 ALA A O 1
ATOM 693 N N . LYS A 1 96 ? 10.264 -7.664 -9.598 1.00 92.06 96 LYS A N 1
ATOM 694 C CA . LYS A 1 96 ? 11.116 -8.475 -10.487 1.00 92.06 96 LYS A CA 1
ATOM 695 C C . LYS A 1 96 ? 11.748 -9.653 -9.751 1.00 92.06 96 LYS A C 1
ATOM 697 O O . LYS A 1 96 ? 11.754 -10.763 -10.270 1.00 92.06 96 LYS A O 1
ATOM 702 N N . ARG A 1 97 ? 12.275 -9.409 -8.549 1.00 89.44 97 ARG A N 1
ATOM 703 C CA . ARG A 1 97 ? 12.903 -10.441 -7.718 1.00 89.44 97 ARG A CA 1
ATOM 704 C C . ARG A 1 97 ? 11.884 -11.457 -7.199 1.00 89.44 97 ARG A C 1
ATOM 706 O O . ARG A 1 97 ? 12.153 -12.646 -7.270 1.00 89.44 97 ARG A O 1
ATOM 713 N N . GLN A 1 98 ? 10.754 -10.988 -6.675 1.00 89.12 98 GLN A N 1
ATOM 714 C CA . GLN A 1 98 ? 9.776 -11.826 -5.978 1.00 89.12 98 GLN A CA 1
ATOM 715 C C . GLN A 1 98 ? 8.935 -12.675 -6.934 1.00 89.12 98 GLN A C 1
ATOM 717 O O . GLN A 1 98 ? 8.673 -13.837 -6.645 1.00 89.12 98 GLN A O 1
ATOM 722 N N . PHE A 1 99 ? 8.519 -12.102 -8.064 1.00 89.94 99 PHE A N 1
ATOM 723 C CA . PHE A 1 99 ? 7.628 -12.761 -9.022 1.00 89.94 99 PHE A CA 1
ATOM 724 C C . PHE A 1 99 ? 8.366 -13.365 -10.220 1.00 89.94 99 PHE A C 1
ATOM 726 O O . PHE A 1 99 ? 7.739 -13.953 -11.093 1.00 89.94 99 PHE A O 1
ATOM 733 N N . GLY A 1 100 ? 9.695 -13.228 -10.274 1.00 85.94 100 GLY A N 1
ATOM 734 C CA . GLY A 1 100 ? 10.520 -13.893 -11.281 1.00 85.94 100 GLY A CA 1
ATOM 735 C C . GLY A 1 100 ? 10.326 -13.375 -12.708 1.00 85.94 100 GLY A C 1
ATOM 736 O O . GLY A 1 100 ? 10.470 -14.147 -13.651 1.00 85.94 100 GLY A O 1
ATOM 737 N N . PHE A 1 101 ? 10.012 -12.087 -12.890 1.00 90.06 101 PHE A N 1
ATOM 738 C CA . PHE A 1 101 ? 9.864 -11.500 -14.226 1.00 90.06 101 PHE A CA 1
ATOM 739 C C . PHE A 1 101 ? 11.169 -11.631 -15.034 1.00 90.06 101 PHE A C 1
ATOM 741 O O . PHE A 1 101 ? 12.210 -11.068 -14.663 1.00 90.06 101 PHE A O 1
ATOM 748 N N . GLY A 1 102 ? 11.090 -12.398 -16.125 1.00 82.94 102 GLY A N 1
ATOM 749 C CA . GLY A 1 102 ? 12.188 -12.683 -17.046 1.00 82.94 102 GLY A CA 1
ATOM 750 C C . GLY A 1 102 ? 12.298 -11.675 -18.189 1.00 82.94 102 GLY A C 1
ATOM 751 O O . GLY A 1 102 ? 11.552 -10.695 -18.255 1.00 82.94 102 GLY A O 1
ATOM 752 N N . ASP A 1 103 ? 13.230 -11.925 -19.102 1.00 86.19 103 ASP A N 1
ATOM 753 C CA . ASP A 1 103 ? 13.483 -11.057 -20.252 1.00 86.19 103 ASP A CA 1
ATOM 754 C C . ASP A 1 103 ? 12.228 -10.894 -21.127 1.00 86.19 103 ASP A C 1
ATOM 756 O O . ASP A 1 103 ? 11.453 -11.832 -21.313 1.00 86.19 103 ASP A O 1
ATOM 760 N N . ASN A 1 104 ? 12.033 -9.693 -21.682 1.00 85.88 104 ASN A N 1
ATOM 761 C CA . ASN A 1 104 ? 10.888 -9.330 -22.532 1.00 85.88 104 ASN A CA 1
ATOM 762 C C . ASN A 1 104 ? 9.511 -9.398 -21.842 1.00 85.88 104 ASN A C 1
ATOM 764 O O . ASN A 1 104 ? 8.483 -9.472 -22.516 1.00 85.88 104 ASN A O 1
ATOM 768 N N . THR A 1 105 ? 9.464 -9.337 -20.507 1.00 94.62 105 THR A N 1
ATOM 769 C CA . THR A 1 105 ? 8.195 -9.192 -19.779 1.00 94.62 105 THR A CA 1
ATOM 770 C C . THR A 1 105 ? 7.478 -7.915 -20.232 1.00 94.62 105 THR A C 1
ATOM 772 O O . THR A 1 105 ? 8.057 -6.829 -20.172 1.00 94.62 105 THR A O 1
ATOM 775 N N . THR A 1 106 ? 6.214 -8.020 -20.648 1.00 96.44 106 THR A N 1
ATOM 776 C CA . THR A 1 106 ? 5.381 -6.875 -21.061 1.00 96.44 106 THR A CA 1
ATOM 777 C C . THR A 1 106 ? 4.619 -6.270 -19.877 1.00 96.44 106 THR A C 1
ATOM 779 O O . THR A 1 106 ? 4.351 -6.983 -18.904 1.00 96.44 106 THR A O 1
ATOM 782 N N . PRO A 1 107 ? 4.188 -4.994 -19.939 1.00 97.31 107 PRO A N 1
ATOM 783 C CA . PRO A 1 107 ? 3.384 -4.395 -18.872 1.00 97.31 107 PRO A CA 1
ATOM 784 C C . PRO A 1 107 ? 2.092 -5.182 -18.600 1.00 97.31 107 PRO A C 1
ATOM 786 O O . PRO A 1 107 ? 1.723 -5.411 -17.451 1.00 97.31 107 PRO A O 1
ATOM 789 N N . THR A 1 108 ? 1.437 -5.691 -19.647 1.00 96.94 108 THR A N 1
ATOM 790 C CA . THR A 1 108 ? 0.230 -6.521 -19.517 1.00 96.94 108 THR A CA 1
ATOM 791 C C . THR A 1 108 ? 0.497 -7.820 -18.754 1.00 96.94 108 THR A C 1
ATOM 793 O O . THR A 1 108 ? -0.310 -8.197 -17.908 1.00 96.94 108 THR A O 1
ATOM 796 N N . ALA A 1 109 ? 1.638 -8.478 -18.992 1.00 96.25 109 ALA A N 1
ATOM 797 C CA . ALA A 1 109 ? 2.019 -9.681 -18.251 1.00 96.25 109 ALA A CA 1
ATOM 798 C C . ALA A 1 109 ? 2.281 -9.380 -16.765 1.00 96.25 109 ALA A C 1
ATOM 800 O O . ALA A 1 109 ? 1.892 -10.161 -15.899 1.00 96.25 109 ALA A O 1
ATOM 801 N N . VAL A 1 110 ? 2.875 -8.222 -16.452 1.00 97.06 110 VAL A N 1
ATOM 802 C CA . VAL A 1 110 ? 3.049 -7.781 -15.057 1.00 97.06 110 VAL A CA 1
ATOM 803 C C . VAL A 1 110 ? 1.700 -7.560 -14.377 1.00 97.06 110 VAL A C 1
ATOM 805 O O . VAL A 1 110 ? 1.503 -8.012 -13.251 1.00 97.06 110 VAL A O 1
ATOM 808 N N . LEU A 1 111 ? 0.762 -6.890 -15.053 1.00 97.44 111 LEU A N 1
ATOM 809 C CA . LEU A 1 111 ? -0.576 -6.644 -14.510 1.00 97.44 111 LEU A CA 1
ATOM 810 C C . LEU A 1 111 ? -1.367 -7.939 -14.296 1.00 97.44 111 LEU A C 1
ATOM 812 O O . LEU A 1 111 ? -2.078 -8.038 -13.298 1.00 97.44 111 LEU A O 1
ATOM 816 N N . ALA A 1 112 ? -1.213 -8.933 -15.175 1.00 95.88 112 ALA A N 1
ATOM 817 C CA . ALA A 1 112 ? -1.809 -10.254 -14.986 1.00 95.88 112 ALA A CA 1
ATOM 818 C C . ALA A 1 112 ? -1.287 -10.917 -13.701 1.00 95.88 112 ALA A C 1
ATOM 820 O O . ALA A 1 112 ? -2.077 -11.303 -12.846 1.00 95.88 112 ALA A O 1
ATOM 821 N N . VAL A 1 113 ? 0.034 -10.916 -13.490 1.00 95.62 113 VAL A N 1
ATOM 822 C CA . VAL A 1 113 ? 0.628 -11.427 -12.245 1.00 95.62 113 VAL A CA 1
ATOM 823 C C . VAL A 1 113 ? 0.144 -10.639 -11.026 1.00 95.62 113 VAL A C 1
ATOM 825 O O . VAL A 1 113 ? -0.140 -11.227 -9.988 1.00 95.62 113 VAL A O 1
ATOM 828 N N . PHE A 1 114 ? 0.005 -9.315 -11.116 1.00 96.44 114 PHE A N 1
ATOM 829 C CA . PHE A 1 114 ? -0.553 -8.531 -10.010 1.00 96.44 114 PHE A CA 1
ATOM 830 C C . PHE A 1 114 ? -1.994 -8.924 -9.686 1.00 96.44 114 PHE A C 1
ATOM 832 O O . PHE A 1 114 ? -2.325 -9.040 -8.505 1.00 96.44 114 PHE A O 1
ATOM 839 N N . ALA A 1 115 ? -2.828 -9.162 -10.698 1.00 94.62 115 ALA A N 1
ATOM 840 C CA . ALA A 1 115 ? -4.193 -9.636 -10.505 1.00 94.62 115 ALA A CA 1
ATOM 841 C C . ALA A 1 115 ? -4.216 -11.020 -9.834 1.00 94.62 115 ALA A C 1
ATOM 843 O O . ALA A 1 115 ? -4.896 -11.180 -8.820 1.00 94.62 115 ALA A O 1
ATOM 844 N N . ASP A 1 116 ? -3.403 -11.964 -10.318 1.00 93.75 116 ASP A N 1
ATOM 845 C CA . ASP A 1 116 ? -3.289 -13.320 -9.762 1.00 93.75 116 ASP A CA 1
ATOM 846 C C . ASP A 1 116 ? -2.813 -13.313 -8.300 1.00 93.75 116 ASP A C 1
ATOM 848 O O . ASP A 1 116 ? -3.240 -14.130 -7.486 1.00 93.75 116 ASP A O 1
ATOM 852 N N . GLN A 1 117 ? -1.955 -12.355 -7.941 1.00 90.00 117 GLN A N 1
ATOM 853 C CA . GLN A 1 117 ? -1.441 -12.164 -6.580 1.00 90.00 117 GLN A CA 1
ATOM 854 C C . GLN A 1 117 ? -2.340 -11.262 -5.709 1.00 90.00 117 GLN A C 1
ATOM 856 O O . GLN A 1 117 ? -1.977 -10.924 -4.579 1.00 90.00 117 GLN A O 1
ATOM 861 N N . GLY A 1 118 ? -3.498 -10.814 -6.210 1.00 91.38 118 GLY A N 1
ATOM 862 C CA . GLY A 1 118 ? -4.423 -9.942 -5.474 1.00 91.38 118 GLY A CA 1
ATOM 863 C C . GLY A 1 118 ? -3.873 -8.539 -5.167 1.00 91.38 118 GLY A C 1
ATOM 864 O O . GLY A 1 118 ? -4.360 -7.854 -4.252 1.00 91.38 118 GLY A O 1
ATOM 865 N N . ILE A 1 119 ? -2.860 -8.094 -5.914 1.00 94.44 119 ILE A N 1
ATOM 866 C CA . ILE A 1 119 ? -2.233 -6.777 -5.801 1.00 94.44 119 ILE A CA 1
ATOM 867 C C . ILE A 1 119 ? -3.129 -5.747 -6.488 1.00 94.44 119 ILE A C 1
ATOM 869 O O . ILE A 1 119 ? -3.081 -5.535 -7.694 1.00 94.44 119 ILE A O 1
ATOM 873 N N . THR A 1 120 ? -3.939 -5.067 -5.680 1.00 94.81 120 THR A N 1
ATOM 874 C CA . THR A 1 120 ? -4.875 -4.025 -6.135 1.00 94.81 120 THR A CA 1
ATOM 875 C C . THR A 1 120 ? -4.432 -2.608 -5.771 1.00 94.81 120 THR A C 1
ATOM 877 O O . THR A 1 120 ? -5.149 -1.650 -6.035 1.00 94.81 120 THR A O 1
ATOM 880 N N . SER A 1 121 ? -3.276 -2.446 -5.120 1.00 95.50 121 SER A N 1
ATOM 881 C CA . SER A 1 121 ? -2.746 -1.139 -4.726 1.00 95.50 121 SER A CA 1
ATOM 882 C C . SER A 1 121 ? -1.228 -1.165 -4.561 1.00 95.50 121 SER A C 1
ATOM 884 O O . SER A 1 121 ? -0.623 -2.214 -4.337 1.00 95.50 121 SER A O 1
ATOM 886 N N . GLU A 1 122 ? -0.611 0.017 -4.599 1.00 94.75 122 GLU A N 1
ATOM 887 C CA . GLU A 1 122 ? 0.820 0.195 -4.311 1.00 94.75 122 GLU A CA 1
ATOM 888 C C . GLU A 1 122 ? 1.204 -0.339 -2.920 1.00 94.75 122 GLU A C 1
ATOM 890 O O . GLU A 1 122 ? 2.282 -0.902 -2.754 1.00 94.75 122 GLU A O 1
ATOM 895 N N . ALA A 1 123 ? 0.318 -0.208 -1.927 1.00 91.62 123 ALA A N 1
ATOM 896 C CA . ALA A 1 123 ? 0.562 -0.718 -0.579 1.00 91.62 123 ALA A CA 1
ATOM 897 C C . ALA A 1 123 ? 0.629 -2.252 -0.551 1.00 91.62 123 ALA A C 1
ATOM 899 O O . ALA A 1 123 ? 1.518 -2.820 0.084 1.00 91.62 123 ALA A O 1
ATOM 900 N N . LYS A 1 124 ? -0.272 -2.925 -1.280 1.00 92.81 124 LYS A N 1
ATOM 901 C CA . LYS A 1 124 ? -0.236 -4.386 -1.423 1.00 92.81 124 LYS A CA 1
ATOM 902 C C . LYS A 1 124 ? 1.004 -4.847 -2.182 1.00 92.81 124 LYS A C 1
ATOM 904 O O . LYS A 1 124 ? 1.630 -5.811 -1.758 1.00 92.81 124 LYS A O 1
ATOM 909 N N . LEU A 1 125 ? 1.397 -4.128 -3.238 1.00 94.00 125 LEU A N 1
ATOM 910 C CA . LEU A 1 125 ? 2.638 -4.409 -3.959 1.00 94.00 125 LEU A CA 1
ATOM 911 C C . LEU A 1 125 ? 3.844 -4.304 -3.022 1.00 94.00 125 LEU A C 1
ATOM 913 O O . LEU A 1 125 ? 4.628 -5.240 -2.929 1.00 94.00 125 LEU A O 1
ATOM 917 N N . ALA A 1 126 ? 3.965 -3.192 -2.293 1.00 91.81 126 ALA A N 1
ATOM 918 C CA . ALA A 1 126 ? 5.057 -2.968 -1.351 1.00 91.81 126 ALA A CA 1
ATOM 919 C C . ALA A 1 126 ? 5.135 -4.079 -0.291 1.00 91.81 126 ALA A C 1
ATOM 921 O O . ALA A 1 126 ? 6.224 -4.579 -0.020 1.00 91.81 126 ALA A O 1
ATOM 922 N N . LYS A 1 127 ? 3.987 -4.506 0.258 1.00 87.44 127 LYS A N 1
ATOM 923 C CA . LYS A 1 127 ? 3.907 -5.625 1.211 1.00 87.44 127 LYS A CA 1
ATOM 924 C C . LYS A 1 127 ? 4.357 -6.945 0.581 1.00 87.44 127 LYS A C 1
ATOM 926 O O . LYS A 1 127 ? 5.096 -7.690 1.208 1.00 87.44 127 LYS A O 1
ATOM 931 N N . ALA A 1 128 ? 3.951 -7.222 -0.656 1.00 87.19 128 ALA A N 1
ATOM 932 C CA . ALA A 1 128 ? 4.312 -8.460 -1.338 1.00 87.19 128 ALA A CA 1
ATOM 933 C C . ALA A 1 128 ? 5.814 -8.546 -1.672 1.00 87.19 128 ALA A C 1
ATOM 935 O O . ALA A 1 128 ? 6.370 -9.639 -1.722 1.00 87.19 128 ALA A O 1
ATOM 936 N N . VAL A 1 129 ? 6.484 -7.408 -1.892 1.00 87.88 129 VAL A N 1
ATOM 937 C CA . VAL A 1 129 ? 7.879 -7.371 -2.377 1.00 87.88 129 VAL A CA 1
ATOM 938 C C . VAL A 1 129 ? 8.917 -6.997 -1.318 1.00 87.88 129 VAL A C 1
ATOM 940 O O . VAL A 1 129 ? 10.122 -7.110 -1.575 1.00 87.88 129 VAL A O 1
ATOM 943 N N . SER A 1 130 ? 8.484 -6.543 -0.139 1.00 77.62 130 SER A N 1
ATOM 944 C CA . SER A 1 130 ? 9.378 -6.191 0.970 1.00 77.62 130 SER A CA 1
ATOM 945 C C . SER A 1 130 ? 10.085 -7.411 1.563 1.00 77.62 130 SER A C 1
ATOM 947 O O . SER A 1 130 ? 11.136 -7.253 2.182 1.00 77.62 130 SER A O 1
ATOM 949 N N . GLY A 1 131 ? 9.547 -8.619 1.352 1.00 63.62 131 GLY A N 1
ATOM 950 C CA . GLY A 1 131 ? 10.042 -9.844 1.982 1.00 63.62 131 GLY A CA 1
ATOM 951 C C . GLY A 1 131 ? 9.754 -9.903 3.485 1.00 63.62 131 GLY A C 1
ATOM 952 O O . GLY A 1 131 ? 10.271 -10.784 4.166 1.00 63.62 131 GLY A O 1
ATOM 953 N N . GLU A 1 132 ? 8.946 -8.979 4.017 1.00 62.66 132 GLU A N 1
ATOM 954 C CA . GLU A 1 132 ? 8.431 -9.097 5.376 1.00 62.66 132 GLU A CA 1
ATOM 955 C C . GLU A 1 132 ? 7.305 -10.135 5.375 1.00 62.66 132 GLU A C 1
ATOM 957 O O . GLU A 1 132 ? 6.313 -9.985 4.659 1.00 62.66 132 GLU A O 1
ATOM 962 N N . ALA A 1 133 ? 7.461 -11.193 6.176 1.00 60.09 133 ALA A N 1
ATOM 963 C CA . ALA A 1 133 ? 6.377 -12.131 6.433 1.00 60.09 133 ALA A CA 1
ATOM 964 C C . ALA A 1 133 ? 5.146 -11.367 6.938 1.00 60.09 133 ALA A C 1
ATOM 966 O O . ALA A 1 133 ? 5.272 -10.342 7.617 1.00 60.09 133 ALA A O 1
ATOM 967 N N . GLU A 1 134 ? 3.954 -11.861 6.609 1.00 64.69 134 GLU A N 1
ATOM 968 C CA . GLU A 1 134 ? 2.724 -11.273 7.117 1.00 64.69 134 GLU A CA 1
ATOM 969 C C . GLU A 1 134 ? 2.749 -11.252 8.651 1.00 64.69 134 GLU A C 1
ATOM 971 O O . GLU A 1 134 ? 2.724 -12.288 9.313 1.00 64.69 134 GLU A O 1
ATOM 976 N N . LYS A 1 135 ? 2.851 -10.046 9.216 1.00 72.44 135 LYS A N 1
ATOM 977 C CA . LYS A 1 135 ? 2.870 -9.840 10.662 1.00 72.44 135 LYS A CA 1
ATOM 978 C C . LYS A 1 135 ? 1.442 -9.818 11.180 1.00 72.44 135 LYS A C 1
ATOM 980 O O . LYS A 1 135 ? 0.578 -9.154 10.605 1.00 72.44 135 LYS A O 1
ATOM 985 N N . SER A 1 136 ? 1.203 -10.498 12.297 1.00 80.00 136 SER A N 1
ATOM 986 C CA . SER A 1 136 ? -0.064 -10.370 13.012 1.00 80.00 136 SER A CA 1
ATOM 987 C C . SER A 1 136 ? -0.253 -8.931 13.510 1.00 80.00 136 SER A C 1
ATOM 989 O O . SER A 1 136 ? 0.719 -8.220 13.774 1.00 80.00 136 SER A O 1
ATOM 991 N N . ALA A 1 137 ? -1.505 -8.497 13.686 1.00 80.19 137 ALA A N 1
ATOM 992 C CA . ALA A 1 137 ? -1.800 -7.181 14.263 1.00 80.19 137 ALA A CA 1
ATOM 993 C C . ALA A 1 137 ? -1.136 -6.996 15.643 1.00 80.19 137 ALA A C 1
ATOM 995 O O . ALA A 1 137 ? -0.639 -5.914 15.949 1.00 80.19 137 ALA A O 1
ATOM 996 N N . ALA A 1 138 ? -1.062 -8.075 16.432 1.00 84.88 138 ALA A N 1
ATOM 997 C CA . ALA A 1 138 ? -0.367 -8.099 17.714 1.00 84.88 138 ALA A CA 1
ATOM 998 C C . ALA A 1 138 ? 1.140 -7.837 17.565 1.00 84.88 138 ALA A C 1
ATOM 1000 O O . ALA A 1 138 ? 1.684 -7.016 18.296 1.00 84.88 138 ALA A O 1
ATOM 1001 N N . LEU A 1 139 ? 1.804 -8.467 16.588 1.00 84.12 139 LEU A N 1
ATOM 1002 C CA . LEU A 1 139 ? 3.226 -8.229 16.331 1.00 84.12 139 LEU A CA 1
ATOM 1003 C C . LEU A 1 139 ? 3.479 -6.794 15.853 1.00 84.12 139 LEU A C 1
ATOM 1005 O O . LEU A 1 139 ? 4.442 -6.172 16.283 1.00 84.12 139 LEU A O 1
ATOM 1009 N N . ILE A 1 140 ? 2.598 -6.238 15.017 1.00 85.38 140 ILE A N 1
ATOM 1010 C CA . ILE A 1 140 ? 2.701 -4.838 14.574 1.00 85.38 140 ILE A CA 1
ATOM 1011 C C . ILE A 1 140 ? 2.593 -3.880 15.766 1.00 85.38 140 ILE A C 1
ATOM 1013 O O . ILE A 1 140 ? 3.345 -2.911 15.836 1.00 85.38 140 ILE A O 1
ATOM 1017 N N . LEU A 1 141 ? 1.662 -4.128 16.692 1.00 90.06 141 LEU A N 1
ATOM 1018 C CA . LEU A 1 141 ? 1.517 -3.309 17.895 1.00 90.06 141 LEU A CA 1
ATOM 1019 C C . LEU A 1 141 ? 2.737 -3.451 18.811 1.00 90.06 141 LEU A C 1
ATOM 1021 O O . LEU A 1 141 ? 3.273 -2.443 19.261 1.00 90.06 141 LEU A O 1
ATOM 1025 N N . ALA A 1 142 ? 3.217 -4.677 19.019 1.00 90.81 142 ALA A N 1
ATOM 1026 C CA . ALA A 1 142 ? 4.412 -4.937 19.810 1.00 90.81 142 ALA A CA 1
ATOM 1027 C C . ALA A 1 142 ? 5.645 -4.227 19.229 1.00 90.81 142 ALA A C 1
ATOM 1029 O O . ALA A 1 142 ? 6.361 -3.571 19.972 1.00 90.81 142 ALA A O 1
ATOM 1030 N N . GLU A 1 143 ? 5.857 -4.268 17.909 1.00 91.94 143 GLU A N 1
ATOM 1031 C CA . GLU A 1 143 ? 6.963 -3.552 17.255 1.00 91.94 143 GLU A CA 1
ATOM 1032 C C . GLU A 1 143 ? 6.833 -2.024 17.339 1.00 91.94 143 GLU A C 1
ATOM 1034 O O . GLU A 1 143 ? 7.840 -1.327 17.268 1.00 91.94 143 GLU A O 1
ATOM 1039 N N . LYS A 1 144 ? 5.615 -1.482 17.468 1.00 91.19 144 LYS A N 1
ATOM 1040 C CA . LYS A 1 144 ? 5.403 -0.038 17.669 1.00 91.19 144 LYS A CA 1
ATOM 1041 C C . LYS A 1 144 ? 5.719 0.416 19.086 1.00 91.19 144 LYS A C 1
ATOM 1043 O O . LYS A 1 144 ? 6.132 1.554 19.252 1.00 91.19 144 LYS A O 1
ATOM 1048 N N . VAL A 1 145 ? 5.469 -0.442 20.070 1.00 93.81 145 VAL A N 1
ATOM 1049 C CA . VAL A 1 145 ? 5.736 -0.157 21.483 1.00 93.81 145 VAL A CA 1
ATOM 1050 C C . VAL A 1 145 ? 7.202 -0.425 21.779 1.00 93.81 145 VAL A C 1
ATOM 1052 O O . VAL A 1 145 ? 7.935 0.481 22.145 1.00 93.81 145 VAL A O 1
ATOM 1055 N N . MET A 1 146 ? 7.637 -1.662 21.552 1.00 93.94 146 MET A N 1
ATOM 1056 C CA . MET A 1 146 ? 8.976 -2.112 21.908 1.00 93.94 146 MET A CA 1
ATOM 1057 C C . MET A 1 146 ? 10.023 -1.630 20.916 1.00 93.94 146 MET A C 1
ATOM 1059 O O . MET A 1 146 ? 11.157 -1.418 21.308 1.00 93.94 146 MET A O 1
ATOM 1063 N N . GLY A 1 147 ? 9.668 -1.490 19.640 1.00 92.69 147 GLY A N 1
ATOM 1064 C CA . GLY A 1 147 ? 10.628 -1.347 18.553 1.00 92.69 147 GLY A CA 1
ATOM 1065 C C . GLY A 1 147 ? 10.925 -2.671 17.855 1.00 92.69 147 GLY A C 1
ATOM 1066 O O . GLY A 1 147 ? 10.322 -3.715 18.122 1.00 92.69 147 GLY A O 1
ATOM 1067 N N . LYS A 1 148 ? 11.857 -2.632 16.905 1.00 90.88 148 LYS A N 1
ATOM 1068 C CA . LYS A 1 148 ? 12.272 -3.797 16.117 1.00 90.88 148 LYS A CA 1
ATOM 1069 C C . LYS A 1 148 ? 13.730 -3.729 15.703 1.00 90.88 148 LYS A C 1
ATOM 1071 O O . LYS A 1 148 ? 14.324 -2.662 15.554 1.00 90.88 148 LYS A O 1
ATOM 1076 N N . TRP A 1 149 ? 14.310 -4.888 15.407 1.00 90.38 149 TRP A N 1
ATOM 1077 C CA . TRP A 1 149 ? 15.621 -4.918 14.773 1.00 90.38 149 TRP A CA 1
ATOM 1078 C C . TRP A 1 149 ? 15.561 -4.247 13.397 1.00 90.38 149 TRP A C 1
ATOM 1080 O O . TRP A 1 149 ? 14.661 -4.469 12.586 1.00 90.38 149 TRP A O 1
ATOM 1090 N N . SER A 1 150 ? 16.560 -3.418 13.116 1.00 88.69 150 SER A N 1
ATOM 1091 C CA . SER A 1 150 ? 16.868 -2.959 11.766 1.00 88.69 150 SER A CA 1
ATOM 1092 C C . SER A 1 150 ? 17.094 -4.149 10.840 1.00 88.69 150 SER A C 1
ATOM 1094 O O . SER A 1 150 ? 17.382 -5.255 11.281 1.00 88.69 150 SER A O 1
ATOM 1096 N N . THR A 1 151 ? 16.979 -3.915 9.540 1.00 85.19 151 THR A N 1
ATOM 1097 C CA . THR A 1 151 ? 17.237 -4.913 8.502 1.00 85.19 151 THR A CA 1
ATOM 1098 C C . THR A 1 151 ? 18.476 -4.512 7.709 1.00 85.19 151 THR A C 1
ATOM 1100 O O . THR A 1 151 ? 18.660 -3.332 7.398 1.00 85.19 151 THR A O 1
ATOM 1103 N N . SER A 1 152 ? 19.301 -5.480 7.332 1.00 83.25 152 SER A N 1
ATOM 1104 C CA . SER A 1 152 ? 20.428 -5.314 6.406 1.00 83.25 152 SER A CA 1
ATOM 1105 C C . SER A 1 152 ? 20.329 -6.312 5.257 1.00 83.25 152 SER A C 1
ATOM 1107 O O . SER A 1 152 ? 19.519 -7.230 5.310 1.00 83.25 152 SER A O 1
ATOM 1109 N N . LYS A 1 153 ? 21.128 -6.129 4.202 1.00 79.25 153 LYS A N 1
ATOM 1110 C CA . LYS A 1 153 ? 21.262 -7.132 3.141 1.00 79.25 153 LYS A CA 1
ATOM 1111 C C . LYS A 1 153 ? 22.523 -7.959 3.361 1.00 79.25 153 LYS A C 1
ATOM 1113 O O . LYS A 1 153 ? 23.567 -7.374 3.649 1.00 79.25 153 LYS A O 1
ATOM 1118 N N . ASP A 1 154 ? 22.414 -9.276 3.229 1.00 80.56 154 ASP A N 1
ATOM 1119 C CA . ASP A 1 154 ? 23.576 -10.163 3.176 1.00 80.56 154 ASP A CA 1
ATOM 1120 C C . ASP A 1 154 ? 24.307 -10.044 1.823 1.00 80.56 154 ASP A C 1
ATOM 1122 O O . ASP A 1 154 ? 23.905 -9.291 0.926 1.00 80.56 154 ASP A O 1
ATOM 1126 N N . ASP A 1 155 ? 25.400 -10.790 1.661 1.00 75.94 155 ASP A N 1
ATOM 1127 C CA . ASP A 1 155 ? 26.185 -10.774 0.426 1.00 75.94 155 ASP A CA 1
ATOM 1128 C C . ASP A 1 155 ? 25.436 -11.285 -0.807 1.00 75.94 155 ASP A C 1
ATOM 1130 O O . ASP A 1 155 ? 25.785 -10.906 -1.928 1.00 75.94 155 ASP A O 1
ATOM 1134 N N . ASN A 1 156 ? 24.374 -12.058 -0.599 1.00 69.75 156 ASN A N 1
ATOM 1135 C CA . ASN A 1 156 ? 23.501 -12.583 -1.641 1.00 69.75 156 ASN A CA 1
ATOM 1136 C C . ASN A 1 156 ? 22.325 -11.635 -1.945 1.00 69.75 156 ASN A C 1
ATOM 1138 O O . ASN A 1 156 ? 21.607 -11.818 -2.928 1.00 69.75 156 ASN A O 1
ATOM 1142 N N . GLY A 1 157 ? 22.160 -10.566 -1.161 1.00 68.06 157 GLY A N 1
ATOM 1143 C CA . GLY A 1 157 ? 21.091 -9.584 -1.305 1.00 68.06 157 GLY A CA 1
ATOM 1144 C C . GLY A 1 157 ? 19.801 -9.932 -0.563 1.00 68.06 157 GLY A C 1
ATOM 1145 O O . GLY A 1 157 ? 18.812 -9.209 -0.738 1.00 68.06 157 GLY A O 1
ATOM 1146 N N . ASN A 1 158 ? 19.802 -10.986 0.255 1.00 73.00 158 ASN A N 1
ATOM 1147 C CA . ASN A 1 158 ? 18.679 -11.351 1.112 1.00 73.00 158 ASN A CA 1
ATOM 1148 C C . ASN A 1 158 ? 18.573 -10.376 2.280 1.00 73.00 158 ASN A C 1
ATOM 1150 O O . ASN A 1 158 ? 19.580 -9.890 2.797 1.00 73.00 158 ASN A O 1
ATOM 1154 N N . VAL A 1 159 ? 17.344 -10.096 2.708 1.00 76.19 159 VAL A N 1
ATOM 1155 C CA . VAL A 1 159 ? 17.097 -9.276 3.894 1.00 76.19 159 VAL A CA 1
ATOM 1156 C C . VAL A 1 159 ? 17.374 -10.123 5.136 1.00 76.19 159 VAL A C 1
ATOM 1158 O O . VAL A 1 159 ? 16.757 -11.163 5.331 1.00 76.19 159 VAL A O 1
ATOM 1161 N N . VAL A 1 160 ? 18.303 -9.667 5.971 1.00 82.25 160 VAL A N 1
ATOM 1162 C CA . VAL A 1 160 ? 18.693 -10.291 7.240 1.00 82.25 160 VAL A CA 1
ATOM 1163 C C . VAL A 1 160 ? 18.567 -9.290 8.384 1.00 82.25 160 VAL A C 1
ATOM 1165 O O . VAL A 1 160 ? 18.501 -8.075 8.165 1.00 82.25 160 VAL A O 1
ATOM 1168 N N . GLN A 1 161 ? 18.553 -9.790 9.618 1.00 86.56 161 GLN A N 1
ATOM 1169 C CA . GLN A 1 161 ? 18.553 -8.943 10.807 1.00 86.56 161 GLN A CA 1
ATOM 1170 C C . GLN A 1 161 ? 19.807 -8.049 10.835 1.00 86.56 161 GLN A C 1
ATOM 1172 O O . GLN A 1 161 ? 20.930 -8.507 10.639 1.00 86.56 161 GLN A O 1
ATOM 1177 N N . GLY A 1 162 ? 19.595 -6.757 11.054 1.00 87.88 162 GLY A N 1
ATOM 1178 C CA . GLY A 1 162 ? 20.619 -5.728 11.184 1.00 87.88 162 GLY A CA 1
ATOM 1179 C C . GLY A 1 162 ? 21.136 -5.586 12.617 1.00 87.88 162 GLY A C 1
ATOM 1180 O O . GLY A 1 162 ? 20.761 -6.325 13.522 1.00 87.88 162 GLY A O 1
ATOM 1181 N N . LYS A 1 163 ? 22.023 -4.606 12.828 1.00 89.44 163 LYS A N 1
ATOM 1182 C CA . LYS A 1 163 ? 22.781 -4.449 14.089 1.00 89.44 163 LYS A CA 1
ATOM 1183 C C . LYS A 1 163 ? 22.156 -3.503 15.114 1.00 89.44 163 LYS A C 1
ATOM 1185 O O . LYS A 1 163 ? 22.655 -3.403 16.226 1.00 89.44 163 LYS A O 1
ATOM 1190 N N . LYS A 1 164 ? 21.131 -2.747 14.727 1.00 90.12 164 LYS A N 1
ATOM 1191 C CA . LYS A 1 164 ? 20.499 -1.732 15.585 1.00 90.12 164 LYS A CA 1
ATOM 1192 C C . LYS A 1 164 ? 19.063 -2.114 15.875 1.00 90.12 164 LYS A C 1
ATOM 1194 O O . LYS A 1 164 ? 18.386 -2.554 14.949 1.00 90.12 164 LYS A O 1
ATOM 1199 N N . PHE A 1 165 ? 18.609 -1.893 17.098 1.00 87.88 165 PHE A N 1
ATOM 1200 C CA . PHE A 1 165 ? 17.188 -1.817 17.404 1.00 87.88 165 PHE A CA 1
ATOM 1201 C C . PHE A 1 165 ? 16.704 -0.405 17.060 1.00 87.88 165 PHE A C 1
ATOM 1203 O O . PHE A 1 165 ? 17.448 0.562 17.241 1.00 87.88 165 PHE A O 1
ATOM 1210 N N . LYS A 1 166 ? 15.543 -0.293 16.430 1.00 89.12 166 LYS A N 1
ATOM 1211 C CA . LYS A 1 166 ? 14.995 0.962 15.918 1.00 89.12 166 LYS A CA 1
ATOM 1212 C C . LYS A 1 166 ? 13.483 0.960 16.060 1.00 89.12 166 LYS A C 1
ATOM 1214 O O . LYS A 1 166 ? 12.883 -0.111 16.138 1.00 89.12 166 LYS A O 1
ATOM 1219 N N . ASP A 1 167 ? 12.897 2.146 15.933 1.00 84.88 167 ASP A N 1
ATOM 1220 C CA . ASP A 1 167 ? 11.469 2.361 16.160 1.00 84.88 167 ASP A CA 1
ATOM 1221 C C . ASP A 1 167 ? 11.101 1.997 17.625 1.00 84.88 167 ASP A C 1
ATOM 1223 O O . ASP A 1 167 ? 11.931 1.445 18.346 1.00 84.88 167 ASP A O 1
ATOM 1227 N N . GLY A 1 168 ? 9.894 2.325 18.083 1.00 90.81 168 GLY A N 1
ATOM 1228 C CA . GLY A 1 168 ? 9.491 2.092 19.477 1.00 90.81 168 GLY A CA 1
ATOM 1229 C C . GLY A 1 168 ? 9.509 3.347 20.345 1.00 90.81 168 GLY A C 1
ATOM 1230 O O . GLY A 1 168 ? 9.990 4.399 19.921 1.00 90.81 168 GLY A O 1
ATOM 1231 N N . LEU A 1 169 ? 8.933 3.197 21.533 1.00 93.62 169 LEU A N 1
ATOM 1232 C CA . LEU A 1 169 ? 8.981 4.173 22.614 1.00 93.62 169 LEU A CA 1
ATOM 1233 C C . LEU A 1 169 ? 10.375 4.173 23.252 1.00 93.62 169 LEU A C 1
ATOM 1235 O O . LEU A 1 169 ? 11.067 3.149 23.234 1.00 93.62 169 LEU A O 1
ATOM 1239 N N . ASP A 1 170 ? 10.791 5.310 23.800 1.00 94.00 170 ASP A N 1
ATOM 1240 C CA . ASP A 1 170 ? 11.985 5.348 24.647 1.00 94.00 170 ASP A CA 1
ATOM 1241 C C . ASP A 1 170 ? 11.733 4.711 26.029 1.00 94.00 170 ASP A C 1
ATOM 1243 O O . ASP A 1 170 ? 10.623 4.285 26.347 1.00 94.00 170 ASP A O 1
ATOM 1247 N N . ASP A 1 171 ? 12.781 4.586 26.848 1.00 93.00 171 ASP A N 1
ATOM 1248 C CA . ASP A 1 171 ? 12.693 3.888 28.137 1.00 93.00 171 ASP A CA 1
ATOM 1249 C C . ASP A 1 171 ? 11.716 4.566 29.121 1.00 93.00 171 ASP A C 1
ATOM 1251 O O . ASP A 1 171 ? 11.074 3.881 29.922 1.00 93.00 171 ASP A O 1
ATOM 1255 N N . GLU A 1 172 ? 11.573 5.894 29.061 1.00 95.25 172 GLU A N 1
ATOM 1256 C CA . GLU A 1 172 ? 10.648 6.649 29.916 1.00 95.25 172 GLU A CA 1
ATOM 1257 C C . GLU A 1 172 ? 9.205 6.459 29.437 1.00 95.25 172 GLU A C 1
ATOM 1259 O O . GLU A 1 172 ? 8.307 6.150 30.225 1.00 95.25 172 GLU A O 1
ATOM 1264 N N . GLU A 1 173 ? 8.986 6.563 28.129 1.00 94.69 173 GLU A N 1
ATOM 1265 C CA . GLU A 1 173 ? 7.697 6.315 27.490 1.00 94.69 173 GLU A CA 1
ATOM 1266 C C . GLU A 1 173 ? 7.236 4.857 27.658 1.00 94.69 173 GLU A C 1
ATOM 1268 O O . GLU A 1 173 ? 6.043 4.604 27.846 1.00 94.69 173 GLU A O 1
ATOM 1273 N N . LEU A 1 174 ? 8.156 3.888 27.630 1.00 94.56 174 LEU A N 1
ATOM 1274 C CA . LEU A 1 174 ? 7.863 2.475 27.880 1.00 94.56 174 LEU A CA 1
ATOM 1275 C C . LEU A 1 174 ? 7.372 2.242 29.307 1.00 94.56 174 LEU A C 1
ATOM 1277 O O . LEU A 1 174 ? 6.426 1.477 29.500 1.00 94.56 174 LEU A O 1
ATOM 1281 N N . ALA A 1 175 ? 7.985 2.895 30.297 1.00 95.31 175 ALA A N 1
ATOM 1282 C CA . ALA A 1 175 ? 7.540 2.796 31.683 1.00 95.31 175 ALA A CA 1
ATOM 1283 C C . ALA A 1 175 ? 6.087 3.278 31.822 1.00 95.31 175 ALA A C 1
ATOM 1285 O O . ALA A 1 175 ? 5.239 2.542 32.328 1.00 95.31 175 ALA A O 1
ATOM 1286 N N . VAL A 1 176 ? 5.778 4.450 31.256 1.00 96.00 176 VAL A N 1
ATOM 1287 C CA . VAL A 1 176 ? 4.410 4.993 31.228 1.00 96.00 176 VAL A CA 1
ATOM 1288 C C . VAL A 1 176 ? 3.457 4.053 30.489 1.00 96.00 176 VAL A C 1
ATOM 1290 O O . VAL A 1 176 ? 2.355 3.785 30.963 1.00 96.00 176 VAL A O 1
ATOM 1293 N N . PHE A 1 177 ? 3.871 3.510 29.342 1.00 95.56 177 PHE A N 1
ATOM 1294 C CA . PHE A 1 177 ? 3.051 2.577 28.577 1.00 95.56 177 PHE A CA 1
ATOM 1295 C C . PHE A 1 177 ? 2.680 1.331 29.390 1.00 95.56 177 PHE A C 1
ATOM 1297 O O . PHE A 1 177 ? 1.525 0.904 29.352 1.00 95.56 177 PHE A O 1
ATOM 1304 N N . PHE A 1 178 ? 3.629 0.734 30.116 1.00 95.06 178 PHE A N 1
ATOM 1305 C CA . PHE A 1 178 ? 3.353 -0.456 30.921 1.00 95.06 178 PHE A CA 1
ATOM 1306 C C . PHE A 1 178 ? 2.450 -0.158 32.117 1.00 95.06 178 PHE A C 1
ATOM 1308 O O . PHE A 1 178 ? 1.568 -0.970 32.409 1.00 95.06 178 PHE A O 1
ATOM 1315 N N . ASP A 1 179 ? 2.602 1.003 32.750 1.00 95.81 179 ASP A N 1
ATOM 1316 C CA . ASP A 1 179 ? 1.715 1.438 33.831 1.00 95.81 179 ASP A CA 1
ATOM 1317 C C . ASP A 1 179 ? 0.269 1.600 33.335 1.00 95.81 179 ASP A C 1
ATOM 1319 O O . ASP A 1 179 ? -0.663 1.029 33.913 1.00 95.81 179 ASP A O 1
ATOM 1323 N N . GLU A 1 180 ? 0.075 2.285 32.206 1.00 95.50 180 GLU A N 1
ATOM 1324 C CA . GLU A 1 180 ? -1.240 2.465 31.577 1.00 95.50 180 GLU A CA 1
ATOM 1325 C C . GLU A 1 180 ? -1.841 1.132 31.099 1.00 95.50 180 GLU A C 1
ATOM 1327 O O . GLU A 1 180 ? -3.034 0.864 31.283 1.00 95.50 180 GLU A O 1
ATOM 1332 N N . LEU A 1 181 ? -1.021 0.247 30.521 1.00 94.81 181 LEU A N 1
ATOM 1333 C CA . LEU A 1 181 ? -1.459 -1.078 30.083 1.00 94.81 181 LEU A CA 1
ATOM 1334 C C . LEU A 1 181 ? -1.941 -1.924 31.267 1.00 94.81 181 LEU A C 1
ATOM 1336 O O . LEU A 1 181 ? -2.993 -2.565 31.175 1.00 94.81 181 LEU A O 1
ATOM 1340 N N . HIS A 1 182 ? -1.206 -1.917 32.380 1.00 93.31 182 HIS A N 1
ATOM 1341 C CA . HIS A 1 182 ? -1.598 -2.617 33.600 1.00 93.31 182 HIS A CA 1
ATOM 1342 C C . HIS A 1 182 ? -2.877 -2.034 34.205 1.00 93.31 182 HIS A C 1
ATOM 1344 O O . HIS A 1 182 ? -3.768 -2.800 34.587 1.00 93.31 182 HIS A O 1
ATOM 1350 N N . ALA A 1 183 ? -3.018 -0.707 34.246 1.00 94.25 183 ALA A N 1
ATOM 1351 C CA . ALA A 1 183 ? -4.230 -0.047 34.727 1.00 94.25 183 ALA A CA 1
ATOM 1352 C C . ALA A 1 183 ? -5.460 -0.437 33.888 1.00 94.25 183 ALA A C 1
ATOM 1354 O O . ALA A 1 183 ? -6.497 -0.829 34.434 1.00 94.25 183 ALA A O 1
ATOM 1355 N N . LEU A 1 184 ? -5.335 -0.423 32.558 1.00 94.00 184 LEU A N 1
ATOM 1356 C CA . LEU A 1 184 ? -6.393 -0.856 31.643 1.00 94.00 184 LEU A CA 1
ATOM 1357 C C . LEU A 1 184 ? -6.712 -2.347 31.781 1.00 94.00 184 LEU A C 1
ATOM 1359 O O . LEU A 1 184 ? -7.882 -2.734 31.734 1.00 94.00 184 LEU A O 1
ATOM 1363 N N . GLN A 1 185 ? -5.703 -3.196 31.976 1.00 93.88 185 GLN A N 1
ATOM 1364 C CA . GLN A 1 185 ? -5.913 -4.624 32.204 1.00 93.88 185 GLN A CA 1
ATOM 1365 C C . GLN A 1 185 ? -6.667 -4.877 33.515 1.00 93.88 185 GLN A C 1
ATOM 1367 O O . GLN A 1 185 ? -7.596 -5.686 33.534 1.00 93.88 185 GLN A O 1
ATOM 1372 N N . ALA A 1 186 ? -6.330 -4.158 34.587 1.00 93.31 186 ALA A N 1
ATOM 1373 C CA . ALA A 1 186 ? -7.051 -4.226 35.854 1.00 93.31 186 ALA A CA 1
ATOM 1374 C C . ALA A 1 186 ? -8.512 -3.771 35.697 1.00 93.31 186 ALA A C 1
ATOM 1376 O O . ALA A 1 186 ? -9.425 -4.483 36.115 1.00 93.31 186 ALA A O 1
ATOM 1377 N N . ALA A 1 187 ? -8.751 -2.645 35.018 1.00 93.06 187 ALA A N 1
ATOM 1378 C CA . ALA A 1 187 ? -10.100 -2.155 34.733 1.00 93.06 187 ALA A CA 1
ATOM 1379 C C . ALA A 1 187 ? -10.923 -3.166 33.916 1.00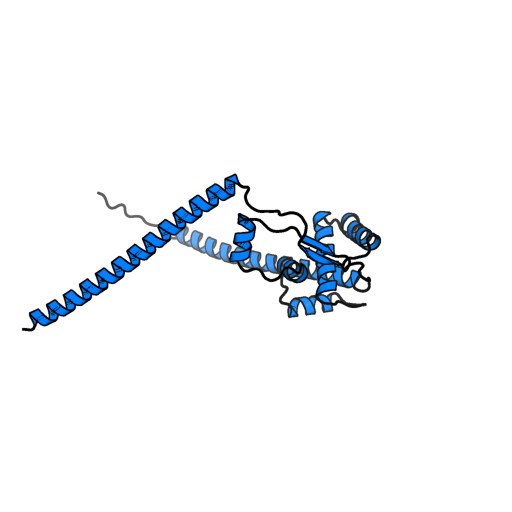 93.06 187 ALA A C 1
ATOM 1381 O O . ALA A 1 187 ? -12.089 -3.423 34.221 1.00 93.06 187 ALA A O 1
ATOM 1382 N N . ARG A 1 188 ? -10.305 -3.797 32.912 1.00 90.88 188 ARG A N 1
ATOM 1383 C CA . ARG A 1 188 ? -10.945 -4.834 32.097 1.00 90.88 188 ARG A CA 1
ATOM 1384 C C . ARG A 1 188 ? -11.292 -6.080 32.913 1.00 90.88 188 ARG A C 1
ATOM 1386 O O . ARG A 1 188 ? -12.380 -6.626 32.745 1.00 90.88 188 ARG A O 1
ATOM 1393 N N . ASN A 1 189 ? -10.396 -6.522 33.792 1.00 92.75 189 ASN A N 1
ATOM 1394 C CA . ASN A 1 189 ? -10.656 -7.656 34.678 1.00 92.75 189 ASN A CA 1
ATOM 1395 C C . ASN A 1 189 ? -11.812 -7.354 35.639 1.00 92.75 189 ASN A C 1
ATOM 1397 O O . ASN A 1 189 ? -12.702 -8.186 35.790 1.00 92.75 189 ASN A O 1
ATOM 1401 N N . ASN A 1 190 ? -11.846 -6.151 36.219 1.00 91.44 190 ASN A N 1
ATOM 1402 C CA . ASN A 1 190 ? -12.943 -5.718 37.087 1.00 91.44 190 ASN A CA 1
ATOM 1403 C C . ASN A 1 190 ? -14.282 -5.720 36.342 1.00 91.44 190 ASN A C 1
ATOM 1405 O O . ASN A 1 190 ? -15.242 -6.307 36.825 1.00 91.44 190 ASN A O 1
ATOM 1409 N N . TYR A 1 191 ? -14.326 -5.176 35.123 1.00 91.44 191 TYR A N 1
ATOM 1410 C CA . TYR A 1 191 ? -15.526 -5.231 34.287 1.00 91.44 191 T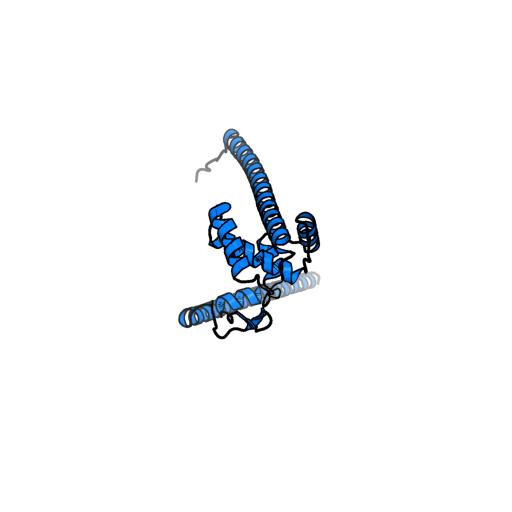YR A CA 1
ATOM 1411 C C . TYR A 1 191 ? -16.005 -6.671 34.032 1.00 91.44 191 TYR A C 1
ATOM 1413 O O . TYR A 1 191 ? -17.197 -6.959 34.136 1.00 91.44 191 TYR A O 1
ATOM 1421 N N . HIS A 1 192 ? -15.095 -7.596 33.710 1.00 90.06 192 HIS A N 1
ATOM 1422 C CA . HIS A 1 192 ? -15.460 -9.000 33.505 1.00 90.06 192 HIS A CA 1
ATOM 1423 C C . HIS A 1 192 ? -15.963 -9.670 34.790 1.00 90.06 192 HIS A C 1
ATOM 1425 O O . HIS A 1 192 ? -16.936 -10.424 34.730 1.00 90.06 192 HIS A O 1
ATOM 1431 N N . ASN A 1 193 ? -15.360 -9.361 35.939 1.00 90.12 193 ASN A N 1
ATOM 1432 C CA . ASN A 1 193 ? -15.814 -9.847 37.240 1.00 90.12 193 ASN A CA 1
ATOM 1433 C C . ASN A 1 193 ? -17.212 -9.313 37.585 1.00 90.12 193 ASN A C 1
ATOM 1435 O O . ASN A 1 193 ? -18.068 -10.093 37.996 1.00 90.12 193 ASN A O 1
ATOM 1439 N N . ASP A 1 194 ? -17.484 -8.029 37.340 1.00 88.38 194 ASP A N 1
ATOM 1440 C CA . ASP A 1 194 ? -18.803 -7.424 37.556 1.00 88.38 194 ASP A CA 1
ATOM 1441 C C . ASP A 1 194 ? -19.874 -8.064 36.665 1.00 88.38 194 ASP A C 1
ATOM 1443 O O . ASP A 1 194 ? -20.991 -8.334 37.108 1.00 88.38 194 ASP A O 1
ATOM 1447 N N . GLN A 1 195 ? -19.544 -8.341 35.401 1.00 90.88 195 GLN A N 1
ATOM 1448 C CA . GLN A 1 195 ? -20.453 -9.029 34.483 1.00 90.88 195 GLN A CA 1
ATOM 1449 C C . GLN A 1 195 ? -20.724 -10.472 34.926 1.00 90.88 195 GLN A C 1
ATOM 1451 O O . GLN A 1 195 ? -21.868 -10.921 34.859 1.00 90.88 195 GLN A O 1
ATOM 1456 N N . ALA A 1 196 ? -19.705 -11.186 35.412 1.00 85.62 196 ALA A N 1
ATOM 1457 C CA . ALA A 1 196 ? -19.868 -12.528 35.963 1.00 85.62 196 ALA A CA 1
ATOM 1458 C C . ALA A 1 196 ? -20.723 -12.520 37.244 1.00 85.62 196 ALA A C 1
ATOM 1460 O O . ALA A 1 196 ? -21.607 -13.362 37.391 1.00 85.62 196 ALA A O 1
ATOM 1461 N N . ALA A 1 197 ? -20.524 -11.540 38.131 1.00 82.69 197 ALA A N 1
ATOM 1462 C CA . ALA A 1 197 ? -21.313 -11.375 39.349 1.00 82.69 197 ALA A CA 1
ATOM 1463 C C . ALA A 1 197 ? -22.790 -11.078 39.042 1.00 82.69 197 ALA A C 1
ATOM 1465 O O . ALA A 1 197 ? -23.673 -11.718 39.609 1.00 82.69 197 ALA A O 1
ATOM 1466 N N . LYS A 1 198 ? -23.071 -10.179 38.088 1.00 86.88 198 LYS A N 1
ATOM 1467 C CA . LYS A 1 198 ? -24.443 -9.908 37.619 1.00 86.88 198 LYS A CA 1
ATOM 1468 C C . LYS A 1 198 ? -25.105 -11.147 37.022 1.00 86.88 198 LYS A C 1
ATOM 1470 O O . LYS A 1 198 ? -26.272 -11.402 37.297 1.00 86.88 198 LYS A O 1
ATOM 1475 N N . ALA A 1 199 ? -24.372 -11.922 36.222 1.00 83.94 199 ALA A N 1
ATOM 1476 C CA . ALA A 1 199 ? -24.891 -13.163 35.652 1.00 83.94 199 ALA A CA 1
ATOM 1477 C C . ALA A 1 199 ? -25.213 -14.205 36.738 1.00 83.94 199 ALA A C 1
ATOM 1479 O O . ALA A 1 199 ? -26.248 -14.863 36.660 1.00 83.94 199 ALA A O 1
ATOM 1480 N N . ALA A 1 200 ? -24.368 -14.322 37.768 1.00 79.81 200 ALA A N 1
ATOM 1481 C CA . ALA A 1 200 ? -24.619 -15.197 38.911 1.00 79.81 200 ALA A CA 1
ATOM 1482 C C . ALA A 1 200 ? -25.837 -14.740 39.731 1.00 79.81 200 ALA A C 1
ATOM 1484 O O . ALA A 1 200 ? -26.676 -15.566 40.078 1.00 79.81 200 ALA A O 1
ATOM 1485 N N . GLN A 1 201 ? -25.981 -13.436 39.986 1.00 79.62 201 GLN A N 1
ATOM 1486 C CA . GLN A 1 201 ? -27.140 -12.890 40.695 1.00 79.62 201 GLN A CA 1
ATOM 1487 C C . GLN A 1 201 ? -28.446 -13.136 39.927 1.00 79.62 201 GLN A C 1
ATOM 1489 O O . GLN A 1 201 ? -29.410 -13.613 40.514 1.00 79.62 201 GLN A O 1
ATOM 1494 N N . ALA A 1 202 ? -28.459 -12.899 38.612 1.00 80.56 202 ALA A N 1
ATOM 1495 C CA . ALA A 1 202 ? -29.627 -13.174 37.777 1.00 80.56 202 ALA A CA 1
ATOM 1496 C C . ALA A 1 202 ? -30.007 -14.669 37.765 1.00 80.56 202 ALA A C 1
ATOM 1498 O O . ALA A 1 202 ? -31.186 -15.011 37.698 1.00 80.56 202 ALA A O 1
ATOM 1499 N N . ALA A 1 203 ? -29.022 -15.572 37.842 1.00 76.88 203 ALA A N 1
ATOM 1500 C CA . ALA A 1 203 ? -29.282 -17.006 37.956 1.00 76.88 203 ALA A CA 1
ATOM 1501 C C . ALA A 1 203 ? -29.932 -17.365 39.304 1.00 76.88 203 ALA A C 1
ATOM 1503 O O . ALA A 1 203 ? -30.902 -18.119 39.318 1.00 76.88 203 ALA A O 1
ATOM 1504 N N . VAL A 1 204 ? -29.448 -16.781 40.407 1.00 77.50 204 VAL A N 1
ATOM 1505 C CA . VAL A 1 204 ? -30.019 -16.970 41.753 1.00 77.50 204 VAL A CA 1
ATOM 1506 C C . VAL A 1 204 ? -31.429 -16.382 41.856 1.00 77.50 204 VAL A C 1
ATOM 1508 O O . VAL A 1 204 ? -32.311 -17.017 42.424 1.00 77.50 204 VAL A O 1
ATOM 1511 N N . GLU A 1 205 ? -31.677 -15.196 41.295 1.00 76.31 205 GLU A N 1
ATOM 1512 C CA . GLU A 1 205 ? -33.014 -14.583 41.270 1.00 76.31 205 GLU A CA 1
ATOM 1513 C C . GLU A 1 205 ? -34.017 -15.465 40.518 1.00 76.31 205 GLU A C 1
ATOM 1515 O O . GLU A 1 205 ? -35.094 -15.743 41.038 1.00 76.31 205 GLU A O 1
ATOM 1520 N N . LYS A 1 206 ? -33.626 -16.006 39.360 1.00 77.25 206 LYS A N 1
ATOM 1521 C CA . LYS A 1 206 ? -34.461 -16.937 38.591 1.00 77.25 206 LYS A CA 1
ATOM 1522 C C . LYS A 1 206 ? -34.731 -18.252 39.332 1.00 77.25 206 LYS A C 1
ATOM 1524 O O . LYS A 1 206 ? -35.826 -18.808 39.239 1.00 77.25 206 LYS A O 1
ATOM 1529 N N . GLU A 1 207 ? -33.738 -18.775 40.048 1.00 71.75 207 GLU A N 1
ATOM 1530 C CA . GLU A 1 207 ? -33.905 -19.973 40.875 1.00 71.75 207 GLU A CA 1
ATOM 1531 C C . GLU A 1 207 ? -34.866 -19.704 42.043 1.00 71.75 207 GLU A C 1
ATOM 1533 O O . GLU A 1 207 ? -35.777 -20.495 42.275 1.00 71.75 207 GLU A O 1
ATOM 1538 N N . ASN A 1 208 ? -34.748 -18.549 42.703 1.00 69.88 208 ASN A N 1
ATOM 1539 C CA . ASN A 1 208 ? -35.654 -18.136 43.777 1.00 69.88 208 ASN A CA 1
ATOM 1540 C C . ASN A 1 208 ? -37.093 -17.909 43.291 1.00 69.88 208 ASN A C 1
ATOM 1542 O O . ASN A 1 208 ? -38.024 -18.321 43.979 1.00 69.88 208 ASN A O 1
ATOM 1546 N N . GLU A 1 209 ? -37.294 -17.298 42.119 1.00 73.81 209 GLU A N 1
ATOM 1547 C CA . GLU A 1 209 ? -38.619 -17.197 41.485 1.00 73.81 209 GLU A CA 1
ATOM 1548 C C . GLU A 1 209 ? -39.222 -18.587 41.259 1.00 73.81 209 GLU A C 1
ATOM 1550 O O . GLU A 1 209 ? -40.361 -18.839 41.639 1.00 73.81 209 GLU A O 1
ATOM 1555 N N . THR A 1 210 ? -38.424 -19.527 40.746 1.00 72.62 210 THR A N 1
ATOM 1556 C CA . THR A 1 210 ? -38.871 -20.909 40.512 1.00 72.62 210 THR A CA 1
ATOM 1557 C C . THR A 1 210 ? -39.251 -21.618 41.818 1.00 72.62 210 THR A C 1
ATOM 1559 O O . THR A 1 210 ? -40.238 -22.348 41.859 1.00 72.62 210 THR A O 1
ATOM 1562 N N . VAL A 1 211 ? -38.482 -21.425 42.895 1.00 68.94 211 VAL A N 1
ATOM 1563 C CA . VAL A 1 211 ? -38.783 -22.017 44.209 1.00 68.94 211 VAL A CA 1
ATOM 1564 C C . VAL A 1 211 ? -40.052 -21.411 44.807 1.00 68.94 211 VAL A C 1
ATOM 1566 O O . VAL A 1 211 ? -40.887 -22.161 45.309 1.00 68.94 211 VAL A O 1
ATOM 1569 N N . ASN A 1 212 ? -40.226 -20.090 44.728 1.00 66.75 212 ASN A N 1
ATOM 1570 C CA . ASN A 1 212 ? -41.428 -19.420 45.225 1.00 66.75 212 ASN A CA 1
ATOM 1571 C C . ASN A 1 212 ? -42.682 -19.873 44.462 1.00 66.75 212 ASN A C 1
ATOM 1573 O O . ASN A 1 212 ? -43.669 -20.221 45.100 1.00 66.75 212 ASN A O 1
ATOM 1577 N N . ASP A 1 213 ? -42.611 -19.993 43.133 1.00 68.62 213 ASP A N 1
ATOM 1578 C CA . ASP A 1 213 ? -43.717 -20.509 42.313 1.00 68.62 213 ASP A CA 1
ATOM 1579 C C . ASP A 1 213 ? -44.119 -21.945 42.695 1.00 68.62 213 ASP A C 1
ATOM 1581 O O . ASP A 1 213 ? -45.292 -22.310 42.617 1.00 68.62 213 ASP A O 1
ATOM 1585 N N . VAL A 1 214 ? -43.156 -22.782 43.098 1.00 67.06 214 VAL A N 1
ATOM 1586 C CA . VAL A 1 214 ? -43.424 -24.152 43.564 1.00 67.06 214 VAL A CA 1
ATOM 1587 C C . VAL A 1 214 ? -44.031 -24.151 44.965 1.00 67.06 214 VAL A C 1
ATOM 1589 O O . VAL A 1 214 ? -44.948 -24.927 45.219 1.00 67.06 214 VAL A O 1
ATOM 1592 N N . VAL A 1 215 ? -43.543 -23.304 45.874 1.00 63.44 215 VAL A N 1
ATOM 1593 C CA . VAL A 1 215 ? -44.070 -23.196 47.245 1.00 63.44 215 VAL A CA 1
ATOM 1594 C C . VAL A 1 215 ? -45.499 -22.648 47.249 1.00 63.44 215 VAL A C 1
ATOM 1596 O O . VAL A 1 215 ? -46.324 -23.170 47.989 1.00 63.44 215 VAL A O 1
ATOM 1599 N N . ASP A 1 216 ? -45.819 -21.687 46.381 1.00 62.19 216 ASP A N 1
ATOM 1600 C CA . ASP A 1 216 ? -47.166 -21.110 46.252 1.00 62.19 216 ASP A CA 1
ATOM 1601 C C . ASP A 1 216 ? -48.205 -22.092 45.663 1.00 62.19 216 ASP A C 1
ATOM 1603 O O . ASP A 1 216 ? -49.408 -21.822 45.689 1.00 62.19 216 ASP A O 1
ATOM 1607 N N . GLN A 1 217 ? -47.768 -23.240 45.130 1.00 62.53 217 GLN A N 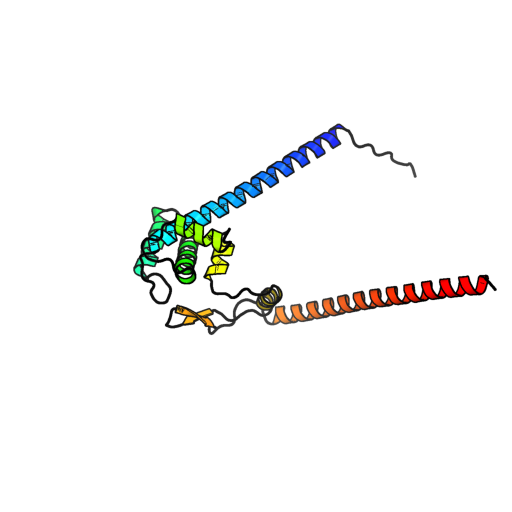1
ATOM 1608 C CA . GLN A 1 217 ? -48.639 -24.308 44.619 1.00 62.53 217 GLN A CA 1
ATOM 1609 C C . GLN A 1 217 ? -48.984 -25.394 45.656 1.00 62.53 217 GLN A C 1
ATOM 1611 O O . GLN A 1 217 ? -49.769 -26.292 45.333 1.00 62.53 217 GLN A O 1
ATOM 1616 N N . PHE A 1 218 ? -48.427 -25.330 46.871 1.00 50.22 218 PHE A N 1
ATOM 1617 C CA . PHE A 1 218 ? -48.718 -26.240 47.990 1.00 50.22 218 PHE A CA 1
ATOM 1618 C C . PHE A 1 218 ? -49.568 -25.570 49.074 1.00 50.22 218 PHE A C 1
ATOM 1620 O O . PHE A 1 218 ? -50.390 -26.300 49.679 1.00 50.22 218 PHE A O 1
#